Protein AF-A0A7K2N553-F1 (afdb_monomer_lite)

Sequence (209 aa):
DMLSVCIALIVLLISATTFGAHAHQHGGTHADKAETVLLAGVAGLITYMVVGGLSGFFEQRLEQEEEREQEAEDKAERAGRRGSPVRLAGKAAFFMFLYLEVLDASFSFDGVIGAFAITNDIVLMALGLGIGAMYVRSLTVYLVRQGTLDDYVYLEHGAHYAIGALSLILLVTIQYQINEIVTGLVGVVLIGASFWSSVRRNRALRTAS

Secondary structure (DSSP, 8-state):
-HHHHHHHHHHHHHHIIIIITTPBPTTSSB---HHHHHHHHHHHHHHHHHHHHHHHHHHHHHHHHHHHHHHHHHHHHHTT----THHHHHHHHHHHHHHHHHHHHHHHHHHHHHHHTT---HHHHHHHHHHHHHHHHHHHHHHHHH--GGG-TTHHHHHHHHHHHHHHHHHHHTTS---HHHHHHHHHHHHHHHHHHHHHHHHHHHT--

pLDDT: mean 75.73, std 12.44, range [40.34, 94.44]

Structure (mmCIF, N/CA/C/O backbone):
data_AF-A0A7K2N553-F1
#
_entry.id   AF-A0A7K2N553-F1
#
loop_
_atom_site.group_PDB
_atom_site.id
_atom_site.type_symbol
_atom_site.label_atom_id
_atom_site.label_alt_id
_atom_site.label_comp_id
_atom_site.label_asym_id
_atom_site.label_entity_id
_atom_site.label_seq_id
_atom_site.pdbx_PDB_ins_code
_atom_site.Cartn_x
_atom_site.Cartn_y
_atom_site.Cartn_z
_atom_site.occupancy
_atom_site.B_iso_or_equiv
_atom_site.auth_seq_id
_atom_site.auth_comp_id
_atom_site.auth_asym_id
_atom_site.auth_atom_id
_atom_site.pdbx_PDB_model_num
ATOM 1 N N . ASP A 1 1 ? -10.090 -23.761 7.695 1.00 64.88 1 ASP A N 1
ATOM 2 C CA . ASP A 1 1 ? -9.118 -23.462 6.615 1.00 64.88 1 ASP A CA 1
ATOM 3 C C . ASP A 1 1 ? -8.048 -24.517 6.314 1.00 64.88 1 ASP A C 1
ATOM 5 O O . ASP A 1 1 ? -6.980 -24.179 5.828 1.00 64.88 1 ASP A O 1
ATOM 9 N N . MET A 1 2 ? -8.292 -25.821 6.496 1.00 73.56 2 MET A N 1
ATOM 10 C CA . MET A 1 2 ? -7.270 -26.810 6.097 1.00 73.56 2 MET A CA 1
ATOM 11 C C . MET A 1 2 ? -7.227 -27.012 4.570 1.00 73.56 2 MET A C 1
ATOM 13 O O . MET A 1 2 ? -6.157 -27.141 3.987 1.00 73.56 2 MET A O 1
ATOM 17 N N . LEU A 1 3 ? -8.390 -26.952 3.905 1.00 80.25 3 LEU A N 1
ATOM 18 C CA . LEU A 1 3 ? -8.495 -27.031 2.443 1.00 80.25 3 LEU A CA 1
ATOM 19 C C . LEU A 1 3 ? -7.863 -25.825 1.733 1.00 80.25 3 LEU A C 1
ATOM 21 O O . LEU A 1 3 ? -7.188 -26.012 0.727 1.00 80.25 3 LEU A O 1
ATOM 25 N N . SER A 1 4 ? -8.038 -24.608 2.256 1.00 82.06 4 SER A N 1
ATOM 26 C CA . SER A 1 4 ? -7.438 -23.390 1.696 1.00 82.06 4 SER A CA 1
ATOM 27 C C . SER A 1 4 ? -5.912 -23.417 1.801 1.00 82.06 4 SER A C 1
ATOM 29 O O . SER A 1 4 ? -5.235 -23.119 0.819 1.00 82.06 4 SER A O 1
ATOM 31 N N . VAL A 1 5 ? -5.364 -23.886 2.926 1.00 82.94 5 VAL A N 1
ATOM 32 C CA . VAL A 1 5 ? -3.916 -24.106 3.093 1.00 82.94 5 VAL A CA 1
ATOM 33 C C . VAL A 1 5 ? -3.398 -25.171 2.119 1.00 82.94 5 VAL A C 1
ATOM 35 O O . VAL A 1 5 ? -2.368 -24.964 1.480 1.00 82.94 5 VAL A O 1
ATOM 38 N N . CYS A 1 6 ? -4.118 -26.284 1.936 1.00 80.06 6 CYS A N 1
ATOM 39 C CA . CYS A 1 6 ? -3.741 -27.311 0.959 1.00 80.06 6 CYS A CA 1
ATOM 40 C C . CYS A 1 6 ? -3.740 -26.776 -0.480 1.00 80.06 6 CYS A C 1
ATOM 42 O O . CYS A 1 6 ? -2.795 -27.029 -1.224 1.00 80.06 6 CYS A O 1
ATOM 44 N N . ILE A 1 7 ? -4.765 -26.014 -0.872 1.00 86.12 7 ILE A N 1
ATOM 45 C CA . ILE A 1 7 ? -4.838 -25.391 -2.200 1.00 86.12 7 ILE A CA 1
ATOM 46 C C . ILE A 1 7 ? -3.691 -24.389 -2.381 1.00 86.12 7 ILE A C 1
ATOM 48 O O . ILE A 1 7 ? -3.028 -24.412 -3.415 1.00 86.12 7 ILE A O 1
ATOM 52 N N . ALA A 1 8 ? -3.399 -23.569 -1.368 1.00 84.75 8 ALA A N 1
ATOM 53 C CA . ALA A 1 8 ? -2.289 -22.619 -1.403 1.00 84.75 8 ALA A CA 1
ATOM 54 C C . ALA A 1 8 ? -0.931 -23.320 -1.572 1.00 84.75 8 ALA A C 1
ATOM 56 O O . ALA A 1 8 ? -0.118 -22.880 -2.381 1.00 84.75 8 ALA A O 1
ATOM 57 N N . LEU A 1 9 ? -0.701 -24.443 -0.883 1.00 85.25 9 LEU A N 1
ATOM 58 C CA . LEU A 1 9 ? 0.514 -25.250 -1.042 1.00 85.25 9 LEU A CA 1
ATOM 59 C C . LEU A 1 9 ? 0.626 -25.872 -2.441 1.00 85.25 9 LEU A C 1
ATOM 61 O O . LEU A 1 9 ? 1.717 -25.893 -3.008 1.00 85.25 9 LEU A O 1
ATOM 65 N N . ILE A 1 10 ? -0.485 -26.339 -3.021 1.00 84.88 10 ILE A N 1
ATOM 66 C CA . ILE A 1 10 ? -0.510 -26.873 -4.393 1.00 84.88 10 ILE A CA 1
ATOM 67 C C . ILE A 1 10 ? -0.175 -25.770 -5.402 1.00 84.88 10 ILE A C 1
ATOM 69 O O . ILE A 1 10 ? 0.686 -25.959 -6.260 1.00 84.88 10 ILE A O 1
ATOM 73 N N . VAL A 1 11 ? -0.811 -24.602 -5.281 1.00 85.38 11 VAL A N 1
ATOM 74 C CA . VAL A 1 11 ? -0.543 -23.448 -6.151 1.00 85.38 11 VAL A CA 1
ATOM 75 C C . VAL A 1 11 ? 0.898 -22.968 -5.992 1.00 85.38 11 VAL A C 1
ATOM 77 O O . VAL A 1 11 ? 1.547 -22.664 -6.993 1.00 85.38 11 VAL A O 1
ATOM 80 N N . LEU A 1 12 ? 1.429 -22.953 -4.766 1.00 85.81 12 LEU A N 1
ATOM 81 C CA . LEU A 1 12 ? 2.820 -22.600 -4.502 1.00 85.81 12 LEU A CA 1
ATOM 82 C C . LEU A 1 12 ? 3.785 -23.574 -5.180 1.00 85.81 12 LEU A C 1
ATOM 84 O O . LEU A 1 12 ? 4.734 -23.143 -5.830 1.00 85.81 12 LEU A O 1
ATOM 88 N N . LEU A 1 13 ? 3.530 -24.877 -5.059 1.00 81.44 13 LEU A N 1
ATOM 89 C CA . LEU A 1 13 ? 4.362 -25.914 -5.661 1.00 81.44 13 LEU A CA 1
ATOM 90 C C . LEU A 1 13 ? 4.366 -25.806 -7.192 1.00 81.44 13 LEU A C 1
ATOM 92 O O . LEU A 1 13 ? 5.428 -25.856 -7.815 1.00 81.44 13 LEU A O 1
ATOM 96 N N . ILE A 1 14 ? 3.194 -25.601 -7.800 1.00 82.25 14 ILE A N 1
ATOM 97 C CA . ILE A 1 14 ? 3.069 -25.366 -9.245 1.00 82.25 14 ILE A CA 1
ATOM 98 C C . ILE A 1 14 ? 3.824 -24.092 -9.628 1.00 82.25 14 ILE A C 1
ATOM 100 O O . ILE A 1 14 ? 4.598 -24.101 -10.582 1.00 82.25 14 ILE A O 1
ATOM 104 N N . SER A 1 15 ? 3.665 -23.011 -8.865 1.00 77.62 15 SER A N 1
ATOM 105 C CA . SER A 1 15 ? 4.312 -21.728 -9.154 1.00 77.62 15 SER A CA 1
ATOM 106 C C . SER A 1 15 ? 5.837 -21.815 -9.060 1.00 77.62 15 SER A C 1
ATOM 108 O O . SER A 1 15 ? 6.541 -21.349 -9.951 1.00 77.62 15 SER A O 1
ATOM 110 N N . ALA A 1 16 ? 6.371 -22.476 -8.034 1.00 76.88 16 ALA A N 1
ATOM 111 C CA . ALA A 1 16 ? 7.807 -22.676 -7.878 1.00 76.88 16 ALA A CA 1
ATOM 112 C C . ALA A 1 16 ? 8.408 -23.528 -9.004 1.00 76.88 16 ALA A C 1
ATOM 114 O O . ALA A 1 16 ? 9.462 -23.189 -9.536 1.00 76.88 16 ALA A O 1
ATOM 115 N N . THR A 1 17 ? 7.723 -24.604 -9.396 1.00 73.31 17 THR A N 1
ATOM 116 C CA . THR A 1 17 ? 8.221 -25.538 -10.419 1.00 73.31 17 THR A CA 1
ATOM 117 C C . THR A 1 17 ? 8.080 -25.011 -11.847 1.00 73.31 17 THR A C 1
ATOM 119 O O . THR A 1 17 ? 8.884 -25.372 -12.699 1.00 73.31 17 THR A O 1
ATOM 122 N N . THR A 1 18 ? 7.105 -24.139 -12.121 1.00 72.12 18 THR A N 1
ATOM 123 C CA . THR A 1 18 ? 6.862 -23.595 -13.472 1.00 72.12 18 THR A CA 1
ATOM 124 C C . THR A 1 18 ? 7.429 -22.191 -13.674 1.00 72.12 18 THR A C 1
ATOM 126 O O . THR A 1 18 ? 8.028 -21.918 -14.710 1.00 72.12 18 THR A O 1
ATOM 129 N N . PHE A 1 19 ? 7.295 -21.298 -12.691 1.00 67.31 19 PHE A N 1
ATOM 130 C CA . PHE A 1 19 ? 7.787 -19.918 -12.781 1.00 67.31 19 PHE A CA 1
ATOM 131 C C . PHE A 1 19 ? 9.165 -19.749 -12.133 1.00 67.31 19 PHE A C 1
ATOM 133 O O . PHE A 1 19 ? 9.999 -19.027 -12.671 1.00 67.31 19 PHE A O 1
ATOM 140 N N . GLY A 1 20 ? 9.438 -20.438 -11.019 1.00 60.56 20 GLY A N 1
ATOM 141 C CA . GLY A 1 20 ? 10.734 -20.368 -10.329 1.00 60.56 20 GLY A CA 1
ATOM 142 C C . GLY A 1 20 ? 11.880 -21.036 -11.096 1.00 60.56 20 GLY A C 1
ATOM 143 O O . GLY A 1 20 ? 12.989 -20.505 -11.112 1.00 60.56 20 GLY A O 1
ATOM 144 N N . ALA A 1 21 ? 11.607 -22.143 -11.791 1.00 58.41 21 ALA A N 1
ATOM 145 C CA . ALA A 1 21 ? 12.603 -22.872 -12.585 1.00 58.41 21 ALA A CA 1
ATOM 146 C C . ALA A 1 21 ? 12.999 -22.166 -13.902 1.00 58.41 21 ALA A C 1
ATOM 148 O O . ALA A 1 21 ? 14.059 -22.439 -14.462 1.00 58.41 21 ALA A O 1
ATOM 149 N N . HIS A 1 22 ? 12.164 -21.246 -14.400 1.00 58.91 22 HIS A N 1
ATOM 150 C CA . HIS A 1 22 ? 12.362 -20.540 -15.675 1.00 58.91 22 HIS A CA 1
ATOM 151 C C . HIS A 1 22 ? 12.572 -19.023 -15.512 1.00 58.91 22 HIS A C 1
ATOM 153 O O . HIS A 1 22 ? 12.458 -18.274 -16.483 1.00 58.91 22 HIS A O 1
ATOM 159 N N . ALA A 1 23 ? 12.897 -18.555 -14.304 1.00 56.78 23 ALA A N 1
ATOM 160 C CA . ALA A 1 23 ? 13.074 -17.134 -14.027 1.00 56.78 23 ALA A CA 1
ATOM 161 C C . ALA A 1 23 ? 14.277 -16.545 -14.797 1.00 56.78 23 ALA A C 1
ATOM 163 O O . ALA A 1 23 ? 15.419 -16.997 -14.665 1.00 56.78 23 ALA A O 1
ATOM 164 N N . HIS A 1 24 ? 14.026 -15.511 -15.604 1.00 53.09 24 HIS A N 1
ATOM 165 C CA . HIS A 1 24 ? 15.062 -14.782 -16.338 1.00 53.09 24 HIS A CA 1
ATOM 166 C C . HIS A 1 24 ? 15.751 -13.763 -15.420 1.00 53.09 24 HIS A C 1
ATOM 168 O O . HIS A 1 24 ? 15.110 -12.843 -14.918 1.00 53.09 24 HIS A O 1
ATOM 174 N N . GLN A 1 25 ? 17.070 -13.868 -15.237 1.00 53.84 25 GLN A N 1
ATOM 175 C CA . GLN A 1 25 ? 17.860 -12.819 -14.581 1.00 53.84 25 GLN A CA 1
ATOM 176 C C . GLN A 1 25 ? 18.378 -11.789 -15.600 1.00 53.84 25 GLN A C 1
ATOM 178 O O . GLN A 1 25 ? 18.578 -12.101 -16.778 1.00 53.84 25 GLN A O 1
ATOM 183 N N . HIS A 1 26 ? 18.616 -10.549 -15.153 1.00 47.03 26 HIS A N 1
ATOM 184 C CA . HIS A 1 26 ? 19.320 -9.498 -15.905 1.00 47.03 26 HIS A CA 1
ATOM 185 C C . HIS A 1 26 ? 20.769 -9.930 -16.206 1.00 47.03 26 HIS A C 1
ATOM 187 O O . HIS A 1 26 ? 21.697 -9.554 -15.500 1.00 47.03 26 HIS A O 1
ATOM 193 N N . GLY A 1 27 ? 20.966 -10.788 -17.213 1.00 48.19 27 GLY A N 1
ATOM 194 C CA . GLY A 1 27 ? 22.289 -11.331 -17.544 1.00 48.19 27 GLY A CA 1
ATOM 195 C C . GLY A 1 27 ? 22.348 -12.481 -18.559 1.00 48.19 27 GLY A C 1
ATOM 196 O O . GLY A 1 27 ? 23.445 -12.907 -18.897 1.00 48.19 27 GLY A O 1
ATOM 197 N N . GLY A 1 28 ? 21.219 -12.982 -19.077 1.00 48.59 28 GLY A N 1
ATOM 198 C CA . GLY A 1 28 ? 21.216 -13.954 -20.185 1.00 48.59 28 GLY A CA 1
ATOM 199 C C . GLY A 1 28 ? 21.446 -15.422 -19.801 1.00 48.59 28 GLY A C 1
ATOM 200 O O . GLY A 1 28 ? 21.539 -16.265 -20.689 1.00 48.59 28 GLY A O 1
ATOM 201 N N . THR A 1 29 ? 21.492 -15.760 -18.511 1.00 47.19 29 THR A N 1
ATOM 202 C CA . THR A 1 29 ? 21.512 -17.150 -18.032 1.00 47.19 29 THR A CA 1
ATOM 203 C C . THR A 1 29 ? 20.256 -17.456 -17.215 1.00 47.19 29 THR A C 1
ATOM 205 O O . THR A 1 29 ? 19.832 -16.662 -16.373 1.00 47.19 29 THR A O 1
ATOM 208 N N . HIS A 1 30 ? 19.630 -18.605 -17.484 1.00 55.72 30 HIS A N 1
ATOM 209 C CA . HIS A 1 30 ? 18.553 -19.134 -16.647 1.00 55.72 30 HIS A CA 1
ATOM 210 C C . HIS A 1 30 ? 19.129 -19.476 -15.269 1.00 55.72 30 HIS A C 1
ATOM 212 O O . HIS A 1 30 ? 20.107 -20.221 -15.183 1.00 55.72 30 HIS A O 1
ATOM 218 N N . ALA A 1 31 ? 18.540 -18.935 -14.204 1.00 59.16 31 ALA A N 1
ATOM 219 C CA . ALA A 1 31 ? 18.899 -19.283 -12.836 1.00 59.16 31 ALA A CA 1
ATOM 220 C C . ALA A 1 31 ? 17.678 -19.881 -12.146 1.00 59.16 31 ALA A C 1
ATOM 222 O O . ALA A 1 31 ? 16.614 -19.265 -12.124 1.00 59.16 31 ALA A O 1
ATOM 223 N N . ASP A 1 32 ? 17.846 -21.069 -11.573 1.00 62.81 32 ASP A N 1
ATOM 224 C CA . ASP A 1 32 ? 16.798 -21.711 -10.793 1.00 62.81 32 ASP A CA 1
ATOM 225 C C . ASP A 1 32 ? 16.531 -20.886 -9.523 1.00 62.81 32 ASP A C 1
ATOM 227 O O . ASP A 1 32 ? 17.393 -20.732 -8.653 1.00 62.81 32 ASP A O 1
ATOM 231 N N . LYS A 1 33 ? 15.342 -20.284 -9.452 1.00 71.44 33 LYS A N 1
ATOM 232 C CA . LYS A 1 33 ? 14.838 -19.529 -8.297 1.00 71.44 33 LYS A CA 1
ATOM 233 C C . LYS A 1 33 ? 13.689 -20.255 -7.607 1.00 71.44 33 LYS A C 1
ATOM 235 O O . LYS A 1 33 ? 13.039 -19.662 -6.743 1.00 71.44 33 LYS A O 1
ATOM 240 N N . ALA A 1 34 ? 13.450 -21.529 -7.932 1.00 73.62 34 ALA A N 1
ATOM 241 C CA . ALA A 1 34 ? 12.402 -22.327 -7.304 1.00 73.62 34 ALA A CA 1
ATOM 242 C C . ALA A 1 34 ? 12.561 -22.375 -5.777 1.00 73.62 34 ALA A C 1
ATOM 244 O O . ALA A 1 34 ? 11.576 -22.207 -5.063 1.00 73.62 34 ALA A O 1
ATOM 245 N N . GLU A 1 35 ? 13.793 -22.495 -5.268 1.00 77.00 35 GLU A N 1
ATOM 246 C CA . GLU A 1 35 ? 14.075 -22.452 -3.826 1.00 77.00 35 GLU A CA 1
ATOM 247 C C . GLU A 1 35 ? 13.632 -21.125 -3.193 1.00 77.00 35 GLU A C 1
ATOM 249 O O . GLU A 1 35 ? 12.962 -21.121 -2.162 1.00 77.00 35 GLU A O 1
ATOM 254 N N . THR A 1 36 ? 13.940 -19.990 -3.829 1.00 79.31 36 THR A N 1
ATOM 255 C CA . THR A 1 36 ? 13.546 -18.665 -3.325 1.00 79.31 36 THR A CA 1
ATOM 256 C C . THR A 1 36 ? 12.027 -18.505 -3.308 1.00 79.31 36 THR A C 1
ATOM 258 O O . THR A 1 36 ? 11.479 -18.005 -2.327 1.00 79.31 36 THR A O 1
ATOM 261 N N . VAL A 1 37 ? 11.339 -18.964 -4.359 1.00 81.00 37 VAL A N 1
ATOM 262 C CA . VAL A 1 37 ? 9.870 -18.918 -4.443 1.00 81.00 37 VAL A CA 1
ATOM 263 C C . VAL A 1 37 ? 9.231 -19.804 -3.372 1.00 81.00 37 VAL A C 1
ATOM 265 O O . VAL A 1 37 ? 8.290 -19.371 -2.707 1.00 81.00 37 VAL A O 1
ATOM 268 N N . LEU A 1 38 ? 9.756 -21.014 -3.154 1.00 83.88 38 LEU A N 1
ATOM 269 C CA . LEU A 1 38 ? 9.268 -21.924 -2.115 1.00 83.88 38 LEU A CA 1
ATOM 270 C C . LEU A 1 38 ? 9.489 -21.355 -0.715 1.00 83.88 38 LEU A C 1
ATOM 272 O O . LEU A 1 38 ? 8.553 -21.338 0.078 1.00 83.88 38 LEU A O 1
ATOM 276 N N . LEU A 1 39 ? 10.692 -20.858 -0.415 1.00 85.94 39 LEU A N 1
ATOM 277 C CA . LEU A 1 39 ? 11.005 -20.271 0.888 1.00 85.94 39 LEU A CA 1
ATOM 278 C C . LEU A 1 39 ? 10.134 -19.045 1.176 1.00 85.94 39 LEU A C 1
ATOM 280 O O . LEU A 1 39 ? 9.535 -18.968 2.248 1.00 85.94 39 LEU A O 1
ATOM 284 N N . ALA A 1 40 ? 10.006 -18.123 0.217 1.00 86.25 40 ALA A N 1
ATOM 285 C CA . ALA A 1 40 ? 9.155 -16.943 0.361 1.00 86.25 40 ALA A CA 1
ATOM 286 C C . ALA A 1 40 ? 7.675 -17.324 0.527 1.00 86.25 40 ALA A C 1
ATOM 288 O O . ALA A 1 40 ? 6.984 -16.781 1.389 1.00 86.25 40 ALA A O 1
ATOM 289 N N . GLY A 1 41 ? 7.194 -18.300 -0.245 1.00 86.62 41 GLY A N 1
ATOM 290 C CA . GLY A 1 41 ? 5.823 -18.787 -0.155 1.00 86.62 41 GLY A CA 1
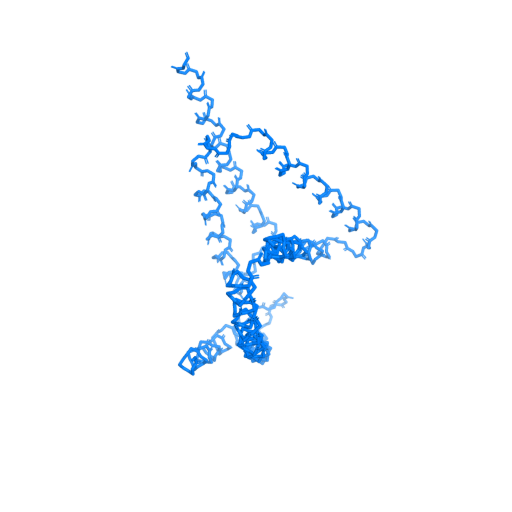ATOM 291 C C . GLY A 1 41 ? 5.493 -19.495 1.154 1.00 86.62 41 GLY A C 1
ATOM 292 O O . GLY A 1 41 ? 4.445 -19.238 1.745 1.00 86.62 41 GLY A O 1
ATOM 293 N N . VAL A 1 42 ? 6.393 -20.350 1.646 1.00 89.44 42 VAL A N 1
ATOM 294 C CA . VAL A 1 42 ? 6.244 -21.017 2.948 1.00 89.44 42 VAL A CA 1
ATOM 295 C C . VAL A 1 42 ? 6.298 -19.993 4.080 1.00 89.44 42 VAL A C 1
ATOM 297 O O . VAL A 1 42 ? 5.451 -20.038 4.969 1.00 89.44 42 VAL A O 1
ATOM 300 N N . ALA A 1 43 ? 7.225 -19.030 4.036 1.00 89.44 43 ALA A N 1
ATOM 301 C CA . ALA A 1 43 ? 7.278 -17.937 5.008 1.00 89.44 43 ALA A CA 1
ATOM 302 C C . ALA A 1 43 ? 5.982 -17.101 5.009 1.00 89.44 43 ALA A C 1
ATOM 304 O O . ALA A 1 43 ? 5.466 -16.755 6.076 1.00 89.44 43 ALA A O 1
ATOM 305 N N . GLY A 1 44 ? 5.410 -16.840 3.829 1.00 88.38 44 GLY A N 1
ATOM 306 C CA . GLY A 1 44 ? 4.104 -16.196 3.678 1.00 88.38 44 GLY A CA 1
ATOM 307 C C . GLY A 1 44 ? 2.966 -17.006 4.307 1.00 88.38 44 GLY A C 1
ATOM 308 O O . GLY A 1 44 ? 2.176 -16.459 5.074 1.00 88.38 44 GLY A O 1
ATOM 309 N N . LEU A 1 45 ? 2.916 -18.320 4.065 1.00 89.25 45 LEU A N 1
ATOM 310 C CA . LEU A 1 45 ? 1.931 -19.226 4.674 1.00 89.25 45 LEU A CA 1
ATOM 311 C C . LEU A 1 45 ? 2.055 -19.302 6.202 1.00 89.25 45 LEU A C 1
ATOM 313 O O . LEU A 1 45 ? 1.040 -19.283 6.899 1.00 89.25 45 LEU A O 1
ATOM 317 N N . ILE A 1 46 ? 3.282 -19.347 6.733 1.00 90.12 46 ILE A N 1
ATOM 318 C CA . ILE A 1 46 ? 3.535 -19.290 8.181 1.00 90.12 46 ILE A CA 1
ATOM 319 C C . ILE A 1 46 ? 2.990 -17.979 8.748 1.00 90.12 46 ILE A C 1
ATOM 321 O O . ILE A 1 46 ? 2.257 -17.997 9.734 1.00 90.12 46 ILE A O 1
ATOM 325 N N . THR A 1 47 ? 3.296 -16.854 8.099 1.00 89.06 47 THR A N 1
ATOM 326 C CA . THR A 1 47 ? 2.812 -15.531 8.514 1.00 89.06 47 THR A CA 1
ATOM 327 C C . THR A 1 47 ? 1.286 -15.474 8.505 1.00 89.06 47 THR A C 1
ATOM 329 O O . THR A 1 47 ? 0.691 -15.063 9.497 1.00 89.06 47 THR A O 1
ATOM 332 N N . TYR A 1 48 ? 0.641 -15.959 7.438 1.00 87.50 48 TYR A N 1
ATOM 333 C CA . TYR A 1 48 ? -0.818 -16.044 7.340 1.00 87.50 48 TYR A CA 1
ATOM 334 C C . TYR A 1 48 ? -1.424 -16.846 8.496 1.00 87.50 48 TYR A C 1
ATOM 336 O O . TYR A 1 48 ? -2.379 -16.397 9.125 1.00 87.50 48 TYR A O 1
ATOM 344 N N . MET A 1 49 ? -0.848 -18.005 8.819 1.00 88.25 49 MET A N 1
ATOM 345 C CA . MET A 1 49 ? -1.362 -18.856 9.890 1.00 88.25 49 MET A CA 1
ATOM 346 C C . MET A 1 49 ? -1.155 -18.241 11.280 1.00 88.25 49 MET A C 1
ATOM 348 O O . MET A 1 49 ? -2.043 -18.336 12.124 1.00 88.25 49 MET A O 1
ATOM 352 N N . VAL A 1 50 ? -0.024 -17.567 11.513 1.00 90.19 50 VAL A N 1
ATOM 353 C CA . VAL A 1 50 ? 0.226 -16.821 12.757 1.00 90.19 50 VAL A CA 1
ATOM 354 C C . VAL A 1 50 ? -0.767 -15.669 12.906 1.00 90.19 50 VAL A C 1
ATOM 356 O O . VAL A 1 50 ? -1.377 -15.531 13.963 1.00 90.19 50 VAL A O 1
ATOM 359 N N . VAL A 1 51 ? -0.971 -14.871 11.855 1.00 87.62 51 VAL A N 1
ATOM 360 C CA . VAL A 1 51 ? -1.914 -13.742 11.868 1.00 87.62 51 VAL A CA 1
ATOM 361 C C . VAL A 1 51 ? -3.348 -14.230 12.050 1.00 87.62 51 VAL A C 1
ATOM 363 O O . VAL A 1 51 ? -4.057 -13.701 12.900 1.00 87.62 51 VAL A O 1
ATOM 366 N N . GLY A 1 52 ? -3.764 -15.267 11.320 1.00 87.12 52 GLY A N 1
ATOM 367 C CA . GLY A 1 52 ? -5.089 -15.869 11.474 1.00 87.12 52 GLY A CA 1
ATOM 368 C C . GLY A 1 52 ? -5.314 -16.433 12.879 1.00 87.12 52 GLY A C 1
ATOM 369 O O . GLY A 1 52 ? -6.364 -16.205 13.475 1.00 87.12 52 GLY A O 1
ATOM 370 N N . GLY A 1 53 ? -4.305 -17.097 13.451 1.00 86.94 53 GLY A N 1
ATOM 371 C CA . GLY A 1 53 ? -4.353 -17.601 14.825 1.00 86.94 53 GLY A CA 1
ATOM 372 C C . GLY A 1 53 ? -4.440 -16.488 15.875 1.00 86.94 53 GLY A C 1
ATOM 373 O O . GLY A 1 53 ? -5.237 -16.585 16.806 1.00 86.94 53 GLY A O 1
ATOM 374 N N . LEU A 1 54 ? -3.663 -15.411 15.713 1.00 87.62 54 LEU A N 1
ATOM 375 C CA . LEU A 1 54 ? -3.737 -14.232 16.580 1.00 87.62 54 LEU A CA 1
ATOM 376 C C . LEU A 1 54 ? -5.092 -13.532 16.457 1.00 87.62 54 LEU A C 1
ATOM 378 O O . LEU A 1 54 ? -5.674 -13.190 17.480 1.00 87.62 54 LEU A O 1
ATOM 382 N N . SER A 1 55 ? -5.608 -13.361 15.237 1.00 84.75 55 SER A N 1
ATOM 383 C CA . SER A 1 55 ? -6.923 -12.763 14.990 1.00 84.75 55 SER A CA 1
ATOM 384 C C . SER A 1 55 ? -8.015 -13.526 15.729 1.00 84.75 55 SER A C 1
ATOM 386 O O . SER A 1 55 ? -8.743 -12.915 16.500 1.00 84.75 55 SER A O 1
ATOM 388 N N . GLY A 1 56 ? -8.069 -14.856 15.587 1.00 86.88 56 GLY A N 1
ATOM 389 C CA . GLY A 1 56 ? -9.054 -15.675 16.300 1.00 86.88 56 GLY A CA 1
ATOM 390 C C . GLY A 1 56 ? -8.902 -15.608 17.825 1.00 86.88 56 GLY A C 1
ATOM 391 O O . GLY A 1 56 ? -9.893 -15.554 18.547 1.00 86.88 56 GLY A O 1
ATOM 392 N N . PHE A 1 57 ? -7.667 -15.548 18.337 1.00 87.88 57 PHE A N 1
ATOM 393 C CA . PHE A 1 57 ? -7.419 -15.363 19.772 1.00 87.88 57 PHE A CA 1
ATOM 394 C C . PHE A 1 57 ? -7.895 -13.994 20.285 1.00 87.88 57 PHE A C 1
ATOM 396 O O . PHE A 1 57 ? -8.457 -13.909 21.378 1.00 87.88 57 PHE A O 1
ATOM 403 N N . PHE A 1 58 ? -7.665 -12.923 19.520 1.00 85.44 58 PHE A N 1
ATOM 404 C CA . PHE A 1 58 ? -8.123 -11.578 19.870 1.00 85.44 58 PHE A CA 1
ATOM 405 C C . PHE A 1 58 ? -9.638 -11.444 19.752 1.00 85.44 58 PHE A C 1
ATOM 407 O O . PHE A 1 58 ? -10.240 -10.879 20.656 1.00 85.44 58 PHE A O 1
ATOM 414 N N . GLU A 1 59 ? -10.247 -11.991 18.703 1.00 83.94 59 GLU A N 1
ATOM 415 C CA . GLU A 1 59 ? -11.697 -11.996 18.489 1.00 83.94 59 GLU A CA 1
ATOM 416 C C . GLU A 1 59 ? -12.409 -12.688 19.654 1.00 83.94 59 GLU A C 1
ATOM 418 O O . GLU A 1 59 ? -13.236 -12.069 20.313 1.00 83.94 59 GLU A O 1
ATOM 423 N N . GLN A 1 60 ? -11.956 -13.880 20.055 1.00 87.00 60 GLN A N 1
ATOM 424 C CA . GLN A 1 60 ? -12.521 -14.586 21.209 1.00 87.00 60 GLN A CA 1
ATOM 425 C C . GLN A 1 60 ? -12.384 -13.801 22.530 1.00 87.00 60 GLN A C 1
ATOM 427 O O . GLN A 1 60 ? -13.208 -13.934 23.436 1.00 87.00 60 GLN A O 1
ATOM 432 N N . ARG A 1 61 ? -11.324 -12.996 22.685 1.00 83.81 61 ARG A N 1
ATOM 433 C CA . ARG A 1 61 ? -11.119 -12.144 23.869 1.00 83.81 61 ARG A CA 1
ATOM 434 C C . ARG A 1 61 ? -11.977 -10.884 23.825 1.00 83.81 61 ARG A C 1
ATOM 436 O O . ARG A 1 61 ? -12.497 -10.498 24.867 1.00 83.81 61 ARG A O 1
ATOM 443 N N . LEU A 1 62 ? -12.112 -10.274 22.651 1.00 82.12 62 LEU A N 1
ATOM 444 C CA . LEU A 1 62 ? -12.960 -9.111 22.402 1.00 82.12 62 LEU A CA 1
ATOM 445 C C . LEU A 1 62 ? -14.429 -9.470 22.613 1.00 82.12 62 LEU A C 1
ATOM 447 O O . LEU A 1 62 ? -15.089 -8.784 23.380 1.00 82.12 62 LEU A O 1
ATOM 451 N N . GLU A 1 63 ? -14.899 -10.586 22.054 1.00 80.75 63 GLU A N 1
ATOM 452 C CA . GLU A 1 63 ? -16.257 -11.105 22.267 1.00 80.75 63 GLU A CA 1
ATOM 453 C C . GLU A 1 63 ? -16.543 -11.318 23.760 1.00 80.75 63 GLU A C 1
ATOM 455 O O . GLU A 1 63 ? -17.543 -10.831 24.278 1.00 80.75 63 GLU A O 1
ATOM 460 N N . GLN A 1 64 ? -15.622 -11.948 24.501 1.00 82.25 64 GLN A N 1
ATOM 461 C CA . GLN A 1 64 ? -15.770 -12.123 25.954 1.00 82.25 64 GLN A CA 1
ATOM 462 C C . GLN A 1 64 ? -15.785 -10.800 26.732 1.00 82.25 64 GLN A C 1
ATOM 464 O O . GLN A 1 64 ? -16.432 -10.705 27.777 1.00 82.25 64 GLN A O 1
ATOM 469 N N . GLU A 1 65 ? -15.020 -9.795 26.303 1.00 80.69 65 GLU A N 1
ATOM 470 C CA . GLU A 1 65 ? -15.029 -8.468 26.925 1.00 80.69 65 GLU A CA 1
ATOM 471 C C . GLU A 1 65 ? -16.312 -7.701 26.596 1.00 80.69 65 GLU A C 1
ATOM 473 O O . GLU A 1 65 ? -16.882 -7.089 27.498 1.00 80.69 65 GLU A O 1
ATOM 478 N N . GLU A 1 66 ? -16.793 -7.775 25.356 1.00 78.88 66 GLU A N 1
ATOM 479 C CA . GLU A 1 66 ? -18.046 -7.166 24.911 1.00 78.88 66 GLU A CA 1
ATOM 480 C C . GLU A 1 66 ? -19.253 -7.790 25.609 1.00 78.88 66 GLU A C 1
ATOM 482 O O . GLU A 1 66 ? -20.087 -7.051 26.124 1.00 78.88 66 GLU A O 1
ATOM 487 N N . GLU A 1 67 ? -19.316 -9.118 25.732 1.00 79.75 67 GLU A N 1
ATOM 488 C CA . GLU A 1 67 ? -20.360 -9.810 26.500 1.00 79.75 67 GLU A CA 1
ATOM 489 C C . GLU A 1 67 ? -20.362 -9.361 27.969 1.00 79.75 67 GLU A C 1
ATOM 491 O O . GLU A 1 67 ? -21.413 -9.072 28.541 1.00 79.75 67 GLU A O 1
ATOM 496 N N . ARG A 1 68 ? -19.182 -9.223 28.592 1.00 79.38 68 ARG A N 1
ATOM 497 C CA . ARG A 1 68 ? -19.060 -8.724 29.975 1.00 79.38 68 ARG A CA 1
ATOM 498 C C . ARG A 1 68 ? -19.455 -7.256 30.114 1.00 79.38 68 ARG A C 1
ATOM 500 O O . ARG A 1 68 ? -20.054 -6.894 31.128 1.00 79.38 68 ARG A O 1
ATOM 507 N N . GLU A 1 69 ? -19.082 -6.411 29.153 1.00 74.75 69 GLU A N 1
ATOM 508 C CA . GLU A 1 69 ? -19.450 -4.991 29.120 1.00 74.75 69 GLU A CA 1
ATOM 509 C C . GLU A 1 69 ? -20.970 -4.842 28.919 1.00 74.75 69 GLU A C 1
ATOM 511 O O . GLU A 1 69 ? -21.600 -4.130 29.701 1.00 74.75 69 GLU A O 1
ATOM 516 N N . GLN A 1 70 ? -21.576 -5.588 27.989 1.00 73.75 70 GLN A N 1
ATOM 517 C CA . GLN A 1 70 ? -23.027 -5.628 27.756 1.00 73.75 70 GLN A CA 1
ATOM 518 C C . GLN A 1 70 ? -23.785 -6.138 28.985 1.00 73.75 70 GLN A C 1
ATOM 520 O O . GLN A 1 70 ? -24.739 -5.507 29.432 1.00 73.75 70 GLN A O 1
ATOM 525 N N . GLU A 1 71 ? -23.327 -7.223 29.614 1.00 77.06 71 GLU A N 1
ATOM 526 C CA . GLU A 1 71 ? -23.924 -7.710 30.859 1.00 77.06 71 GLU A CA 1
ATOM 527 C C . GLU A 1 71 ? -23.836 -6.684 31.998 1.00 77.06 71 GLU A C 1
ATOM 529 O O . GLU A 1 71 ? -24.730 -6.609 32.848 1.00 77.06 71 GLU A O 1
ATOM 534 N N . ALA A 1 72 ? -22.731 -5.937 32.083 1.00 74.56 72 ALA A N 1
ATOM 535 C CA . ALA A 1 72 ? -22.551 -4.894 33.084 1.00 74.56 72 ALA A CA 1
ATOM 536 C C . ALA A 1 72 ? -23.456 -3.684 32.810 1.00 74.56 72 ALA A C 1
ATOM 538 O O . ALA A 1 72 ? -23.984 -3.106 33.762 1.00 74.56 72 ALA A O 1
ATOM 539 N N . GLU A 1 73 ? -23.669 -3.331 31.541 1.00 67.56 73 GLU A N 1
ATOM 540 C CA . GLU A 1 73 ? -24.607 -2.290 31.118 1.00 67.56 73 GLU A CA 1
ATOM 541 C C . GLU A 1 73 ? -26.061 -2.696 31.366 1.00 67.56 73 GLU A C 1
ATOM 543 O O . GLU A 1 73 ? -26.775 -1.933 32.011 1.00 67.56 73 GLU A O 1
ATOM 548 N N . ASP A 1 74 ? -26.468 -3.919 31.019 1.00 70.44 74 ASP A N 1
ATOM 549 C CA . ASP A 1 74 ? -27.790 -4.474 31.340 1.00 70.44 74 ASP A CA 1
ATOM 550 C C . ASP A 1 74 ? -28.064 -4.441 32.853 1.00 70.44 74 ASP A C 1
ATOM 552 O O . ASP A 1 74 ? -29.159 -4.101 33.314 1.00 70.44 74 ASP A O 1
ATOM 556 N N . LYS A 1 75 ? -27.054 -4.784 33.666 1.00 75.69 75 LYS A N 1
ATOM 557 C CA . LYS A 1 75 ? -27.130 -4.709 35.135 1.00 75.69 75 LYS A CA 1
ATOM 558 C C . LYS A 1 75 ? -27.195 -3.257 35.625 1.00 75.69 75 LYS A C 1
ATOM 560 O O . LYS A 1 75 ? -27.913 -2.983 36.588 1.00 75.69 75 LYS A O 1
ATOM 565 N N . ALA A 1 76 ? -26.479 -2.329 34.989 1.00 68.19 76 ALA A N 1
ATOM 566 C CA . ALA A 1 76 ? -26.479 -0.907 35.335 1.00 68.19 76 ALA A CA 1
ATOM 567 C C . ALA A 1 76 ? -27.795 -0.210 34.947 1.00 68.19 76 ALA A C 1
ATOM 569 O O . ALA A 1 76 ? -28.329 0.560 35.748 1.00 68.19 76 ALA A O 1
ATOM 570 N N . GLU A 1 77 ? -28.358 -0.539 33.785 1.00 68.31 77 GLU A N 1
ATOM 571 C CA . GLU A 1 77 ? -29.647 -0.049 33.300 1.00 68.31 77 GLU A CA 1
ATOM 572 C C . GLU A 1 77 ? -30.790 -0.547 34.193 1.00 68.31 77 GLU A C 1
A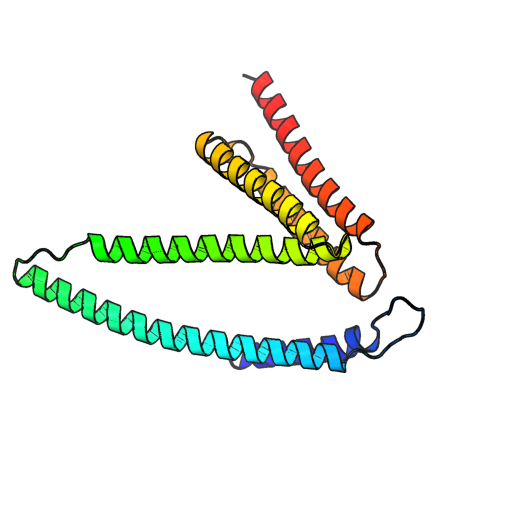TOM 574 O O . GLU A 1 77 ? -31.593 0.258 34.672 1.00 68.31 77 GLU A O 1
ATOM 579 N N . ARG A 1 78 ? -30.784 -1.840 34.561 1.00 71.00 78 ARG A N 1
ATOM 580 C CA . ARG A 1 78 ? -31.703 -2.399 35.576 1.00 71.00 78 ARG A CA 1
ATOM 581 C C . ARG A 1 78 ? -31.539 -1.750 36.954 1.00 71.00 78 ARG A C 1
ATOM 583 O O . ARG A 1 78 ? -32.506 -1.674 37.707 1.00 71.00 78 ARG A O 1
ATOM 590 N N . ALA A 1 79 ? -30.342 -1.265 37.286 1.00 74.00 79 ALA A N 1
ATOM 591 C CA . ALA A 1 79 ? -30.046 -0.533 38.519 1.00 74.00 79 ALA A CA 1
ATOM 592 C C . ALA A 1 79 ? -30.258 0.996 38.411 1.00 74.00 79 ALA A C 1
ATOM 594 O O . ALA A 1 79 ? -29.917 1.725 39.346 1.00 74.00 79 ALA A O 1
ATOM 595 N N . GLY A 1 80 ? -30.790 1.504 37.290 1.00 61.59 80 GLY A N 1
ATOM 596 C CA . GLY A 1 80 ? -31.066 2.931 37.076 1.00 61.59 80 GLY A CA 1
ATOM 597 C C . GLY A 1 80 ? -29.822 3.819 36.919 1.00 61.59 80 GLY A C 1
ATOM 598 O O . GLY A 1 80 ? -29.925 5.046 36.959 1.00 61.59 80 GLY A O 1
ATOM 599 N N . ARG A 1 81 ? -28.636 3.230 36.742 1.00 63.16 81 ARG A N 1
ATOM 600 C CA . ARG A 1 81 ? -27.379 3.935 36.464 1.00 63.16 81 ARG A CA 1
ATOM 601 C C . ARG A 1 81 ? -27.150 3.929 34.955 1.00 63.16 81 ARG A C 1
ATOM 603 O O . ARG A 1 81 ? -26.797 2.901 34.396 1.00 63.16 81 ARG A O 1
ATOM 610 N N . ARG A 1 82 ? -27.332 5.076 34.291 1.00 56.72 82 ARG A N 1
ATOM 611 C CA . ARG A 1 82 ? -27.001 5.227 32.863 1.00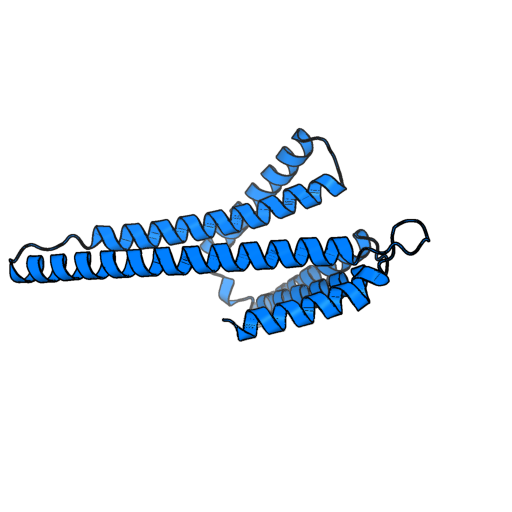 56.72 82 ARG A CA 1
ATOM 612 C C . ARG A 1 82 ? -25.516 4.910 32.640 1.00 56.72 82 ARG A C 1
ATOM 614 O O . ARG A 1 82 ? -24.659 5.687 33.064 1.00 56.72 82 ARG A O 1
ATOM 621 N N . GLY A 1 83 ? -25.231 3.776 31.997 1.00 58.97 83 GLY A N 1
ATOM 622 C CA . GLY A 1 83 ? -23.922 3.484 31.409 1.00 58.97 83 GLY A CA 1
ATOM 623 C C . GLY A 1 83 ? -23.549 4.579 30.409 1.00 58.97 83 GLY A C 1
ATOM 624 O O . GLY A 1 83 ? -24.429 5.219 29.835 1.00 58.97 83 GLY A O 1
ATOM 625 N N . SER A 1 84 ? -22.257 4.881 30.271 1.00 58.41 84 SER A N 1
ATOM 626 C CA . SER A 1 84 ? -21.787 5.999 29.446 1.00 58.41 84 SER A CA 1
ATOM 627 C C . SER A 1 84 ? -21.617 5.553 27.984 1.00 58.41 84 SER A C 1
ATOM 629 O O . SER A 1 84 ? -20.590 4.943 27.673 1.00 58.41 84 SER A O 1
ATOM 631 N N . PRO A 1 85 ? -22.532 5.912 27.055 1.00 60.69 85 PRO A N 1
ATOM 632 C CA . PRO A 1 85 ? -22.444 5.554 25.628 1.00 60.69 85 PRO A CA 1
ATOM 633 C C . PRO A 1 85 ? -21.196 6.117 24.920 1.00 60.69 85 PRO A C 1
ATOM 635 O O . PRO A 1 85 ? -20.898 5.782 23.777 1.00 60.69 85 PRO A O 1
ATOM 638 N N . VAL A 1 86 ? -20.434 6.973 25.601 1.00 64.44 86 VAL A N 1
ATOM 639 C CA . VAL A 1 86 ? -19.216 7.610 25.094 1.00 64.44 86 VAL A CA 1
ATOM 640 C C . VAL A 1 86 ? -18.065 6.604 24.925 1.00 64.44 86 VAL A C 1
ATOM 642 O O . VAL A 1 86 ? -17.192 6.811 24.083 1.00 64.44 86 VAL A O 1
ATOM 645 N N . ARG A 1 87 ? -18.044 5.497 25.686 1.00 66.12 87 ARG A N 1
ATOM 646 C CA . ARG A 1 87 ? -16.896 4.570 25.700 1.00 66.12 87 ARG A CA 1
ATOM 647 C C . ARG A 1 87 ? -16.841 3.642 24.478 1.00 66.12 87 ARG A C 1
ATOM 649 O O . ARG A 1 87 ? -15.751 3.442 23.944 1.00 66.12 87 ARG A O 1
ATOM 656 N N . LEU A 1 88 ? -17.985 3.138 24.001 1.00 63.34 88 LEU A N 1
ATOM 657 C CA . LEU A 1 88 ? -18.065 2.303 22.789 1.00 63.34 88 LEU A CA 1
ATOM 658 C C . LEU A 1 88 ? -17.757 3.106 21.516 1.00 63.34 88 LEU A C 1
ATOM 660 O O . LEU A 1 88 ? -16.949 2.679 20.692 1.00 63.34 88 LEU A O 1
ATOM 664 N N . ALA A 1 89 ? -18.325 4.311 21.393 1.00 73.81 89 ALA A N 1
ATOM 665 C CA . ALA A 1 89 ? -18.069 5.192 20.252 1.00 73.81 89 ALA A CA 1
ATOM 666 C C . ALA A 1 89 ? -16.582 5.589 20.141 1.00 73.81 89 ALA A C 1
ATOM 668 O O . ALA A 1 89 ? -16.035 5.654 19.040 1.00 73.81 89 ALA A O 1
ATOM 669 N N . GLY A 1 90 ? -15.904 5.795 21.279 1.00 80.31 90 GLY A N 1
ATOM 670 C CA . GLY A 1 90 ? -14.471 6.092 21.319 1.00 80.31 90 GLY A CA 1
ATOM 671 C C . GLY A 1 90 ? -13.583 4.936 20.840 1.00 80.31 90 GLY A C 1
ATOM 672 O O . GLY A 1 90 ? -12.635 5.181 20.095 1.00 80.31 90 GLY A O 1
ATOM 673 N N . LYS A 1 91 ? -13.899 3.682 21.210 1.00 79.00 91 LYS A N 1
ATOM 674 C CA . LYS A 1 91 ? -13.154 2.492 20.748 1.00 79.00 91 LYS A CA 1
ATOM 675 C C . LYS A 1 91 ? -13.285 2.314 19.229 1.00 79.00 91 LYS A C 1
ATOM 677 O O . LYS A 1 91 ? -12.271 2.175 18.551 1.00 79.00 91 LYS A O 1
ATOM 682 N N . ALA A 1 92 ? -14.503 2.389 18.684 1.00 79.75 92 ALA A N 1
ATOM 683 C CA . ALA A 1 92 ? -14.736 2.242 17.243 1.00 79.75 92 ALA A CA 1
ATOM 684 C C . ALA A 1 92 ? -14.024 3.332 16.418 1.00 79.75 92 ALA A C 1
ATOM 686 O O . ALA A 1 92 ? -13.362 3.031 15.425 1.00 79.75 92 ALA A O 1
ATOM 687 N N . ALA A 1 93 ? -14.089 4.593 16.864 1.00 83.69 93 ALA A N 1
ATOM 688 C CA . ALA A 1 93 ? -13.383 5.697 16.214 1.00 83.69 93 ALA A CA 1
ATOM 689 C C . ALA A 1 93 ? -11.853 5.529 16.266 1.00 83.69 93 ALA A C 1
ATOM 691 O O . ALA A 1 93 ? -11.167 5.840 15.293 1.00 83.69 93 ALA A O 1
ATOM 692 N N . PHE A 1 94 ? -11.315 5.003 17.370 1.00 86.94 94 PHE A N 1
ATOM 693 C CA . PHE A 1 94 ? -9.886 4.723 17.515 1.00 86.94 94 PHE A CA 1
ATOM 694 C C . PHE A 1 94 ? -9.405 3.597 16.587 1.00 86.94 94 PHE A C 1
ATOM 696 O O . PHE A 1 94 ? -8.372 3.751 15.938 1.00 86.94 94 PHE A O 1
ATOM 703 N N . PHE A 1 95 ? -10.157 2.498 16.462 1.00 84.88 95 PHE A N 1
ATOM 704 C CA . PHE A 1 95 ? -9.822 1.425 15.517 1.00 84.88 95 PHE A CA 1
ATOM 705 C C . PHE A 1 95 ? -9.899 1.889 14.065 1.00 84.88 95 PHE A C 1
ATOM 707 O O . PHE A 1 95 ? -9.012 1.566 13.279 1.00 84.88 95 PHE A O 1
ATOM 714 N N . MET A 1 96 ? -10.905 2.695 13.719 1.00 85.44 96 MET A N 1
ATOM 715 C CA . MET A 1 96 ? -10.997 3.295 12.388 1.00 85.44 96 MET A CA 1
ATOM 716 C C . MET A 1 96 ? -9.810 4.228 12.106 1.00 85.44 96 MET A C 1
ATOM 718 O O . MET A 1 96 ? -9.256 4.201 11.011 1.00 85.44 96 MET A O 1
ATOM 722 N N . PHE A 1 97 ? -9.379 5.019 13.093 1.00 89.56 97 PHE A N 1
ATOM 723 C CA . PHE A 1 97 ? -8.182 5.853 12.978 1.00 89.56 97 PHE A CA 1
ATOM 724 C C . PHE A 1 97 ? -6.920 5.011 12.743 1.00 89.56 97 PHE A C 1
ATOM 726 O O . PHE A 1 97 ? -6.195 5.264 11.785 1.00 89.56 97 PHE A O 1
ATOM 733 N N . LEU A 1 98 ? -6.692 3.975 13.558 1.00 89.19 98 LEU A N 1
ATOM 734 C CA . LEU A 1 98 ? -5.560 3.061 13.377 1.00 89.19 98 LEU A CA 1
ATOM 735 C C . LEU A 1 98 ? -5.589 2.363 12.013 1.00 89.19 98 LEU A C 1
ATOM 737 O O . LEU A 1 98 ? -4.553 2.253 11.369 1.00 89.19 98 LEU A O 1
ATOM 741 N N . TYR A 1 99 ? -6.760 1.913 11.559 1.00 88.88 99 TYR A N 1
ATOM 742 C CA . TYR A 1 99 ? -6.923 1.279 10.251 1.00 88.88 99 TYR A CA 1
ATOM 743 C C . TYR A 1 99 ? -6.520 2.220 9.107 1.00 88.88 99 TYR A C 1
ATOM 745 O O . TYR A 1 99 ? -5.774 1.822 8.213 1.00 88.88 99 TYR A O 1
ATOM 753 N N . LEU A 1 100 ? -6.959 3.481 9.157 1.00 86.69 100 LEU A N 1
ATOM 754 C CA . LEU A 1 100 ? -6.605 4.484 8.151 1.00 86.69 100 LEU A CA 1
ATOM 755 C C . LEU A 1 100 ? -5.113 4.846 8.182 1.00 86.69 100 LEU A C 1
ATOM 757 O O . LEU A 1 100 ? -4.503 4.954 7.122 1.00 86.69 100 LEU A O 1
ATOM 761 N N . GLU A 1 101 ? -4.514 4.980 9.366 1.00 89.12 101 GLU A N 1
ATOM 762 C CA . GLU A 1 101 ? -3.072 5.233 9.509 1.00 89.12 101 GLU A CA 1
ATOM 763 C C . GLU A 1 101 ? -2.230 4.054 9.005 1.00 89.12 101 GLU A C 1
ATOM 765 O O . GLU A 1 101 ? -1.214 4.258 8.350 1.00 89.12 101 GLU A O 1
ATOM 770 N N . VAL A 1 102 ? -2.655 2.806 9.240 1.00 89.56 102 VAL A N 1
ATOM 771 C CA . VAL A 1 102 ? -1.964 1.621 8.700 1.00 89.56 102 VAL A CA 1
ATOM 772 C C . VAL A 1 102 ? -2.054 1.571 7.175 1.00 89.56 102 VAL A C 1
ATOM 774 O O . VAL A 1 102 ? -1.068 1.221 6.521 1.00 89.56 102 VAL A O 1
ATOM 777 N N . LEU A 1 103 ? -3.200 1.937 6.593 1.00 85.31 103 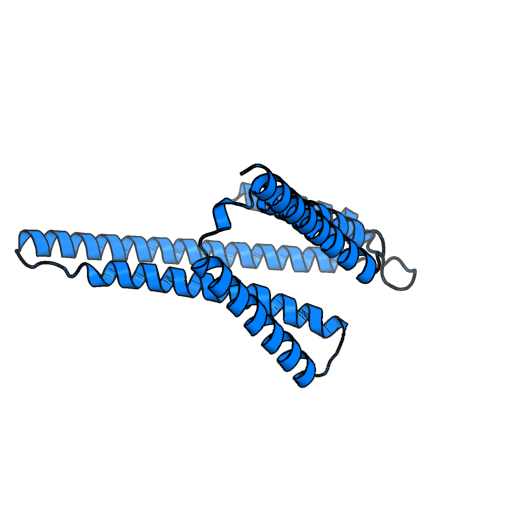LEU A N 1
ATOM 778 C CA . LEU A 1 103 ? -3.333 2.061 5.140 1.00 85.31 103 LEU A CA 1
ATOM 779 C C . LEU A 1 103 ? -2.387 3.134 4.577 1.00 85.31 103 LEU A C 1
ATOM 781 O O . LEU A 1 103 ? -1.663 2.857 3.622 1.00 85.31 103 LEU A O 1
ATOM 785 N N . ASP A 1 104 ? -2.334 4.319 5.191 1.00 87.06 104 ASP A N 1
ATOM 786 C CA . ASP A 1 104 ? -1.445 5.413 4.763 1.00 87.06 104 ASP A CA 1
ATOM 787 C C . ASP A 1 104 ? 0.045 5.058 4.951 1.00 87.06 104 ASP A C 1
ATOM 789 O O . ASP A 1 104 ? 0.880 5.301 4.074 1.00 87.06 104 ASP A O 1
ATOM 793 N N . ALA A 1 105 ? 0.387 4.378 6.049 1.00 87.50 105 ALA A N 1
ATOM 794 C CA .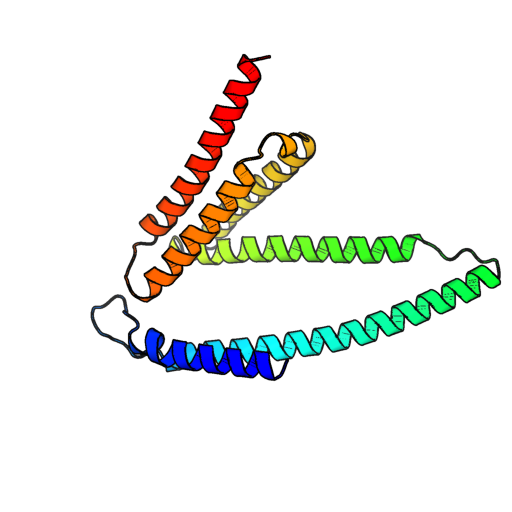 ALA A 1 105 ? 1.728 3.855 6.308 1.00 87.50 105 ALA A CA 1
ATOM 795 C C . ALA A 1 105 ? 2.146 2.797 5.274 1.00 87.50 105 ALA A C 1
ATOM 797 O O . ALA A 1 105 ? 3.284 2.795 4.811 1.00 87.50 105 ALA A O 1
ATOM 798 N N . SER A 1 106 ? 1.226 1.918 4.871 1.00 88.62 106 SER A N 1
ATOM 799 C CA . SER A 1 106 ? 1.501 0.890 3.860 1.00 88.62 106 SER A CA 1
ATOM 800 C C . SER A 1 106 ? 1.748 1.511 2.482 1.00 88.62 106 SER A C 1
ATOM 802 O O . SER A 1 106 ? 2.692 1.125 1.793 1.00 88.62 106 SER A O 1
ATOM 804 N N . PHE A 1 107 ? 0.951 2.516 2.097 1.00 81.00 107 PHE A N 1
ATOM 805 C CA . PHE A 1 107 ? 1.135 3.233 0.830 1.00 81.00 107 PHE A CA 1
ATOM 806 C C . PHE A 1 107 ? 2.397 4.101 0.812 1.00 81.00 107 PHE A C 1
ATOM 808 O O . PHE A 1 107 ? 3.080 4.179 -0.209 1.00 81.00 107 PHE A O 1
ATOM 815 N N . SER A 1 108 ? 2.748 4.725 1.936 1.00 82.56 108 SER A N 1
ATOM 816 C CA . SER A 1 108 ? 3.999 5.482 2.041 1.00 82.56 108 SER A CA 1
ATOM 817 C C . SER A 1 108 ? 5.236 4.578 2.089 1.00 82.56 108 SER A C 1
ATOM 819 O O . SER A 1 108 ? 6.268 4.956 1.533 1.00 82.56 108 SER A O 1
ATOM 821 N N . PHE A 1 109 ? 5.142 3.374 2.667 1.00 87.44 109 PHE A N 1
ATOM 822 C CA . PHE A 1 109 ? 6.232 2.393 2.668 1.00 87.44 109 PHE A CA 1
ATOM 823 C C . PHE A 1 109 ? 6.575 1.900 1.255 1.00 87.44 109 PHE A C 1
ATOM 825 O O . PHE A 1 109 ? 7.751 1.879 0.892 1.00 87.44 109 PHE A O 1
ATOM 832 N N . ASP A 1 110 ? 5.569 1.583 0.432 1.00 86.12 110 ASP A N 1
ATOM 833 C CA . ASP A 1 110 ? 5.783 1.222 -0.980 1.00 86.12 110 ASP A CA 1
ATOM 834 C C . ASP A 1 110 ? 6.462 2.368 -1.757 1.00 86.12 110 ASP A C 1
ATOM 836 O O . ASP A 1 110 ? 7.404 2.156 -2.523 1.00 86.12 110 ASP A O 1
ATOM 840 N N . GLY A 1 111 ? 6.090 3.618 -1.450 1.00 84.69 111 GLY A N 1
ATOM 841 C CA . GLY A 1 111 ? 6.742 4.815 -1.987 1.00 84.69 111 GLY A CA 1
ATOM 842 C C . GLY A 1 111 ? 8.235 4.931 -1.645 1.00 84.69 111 GLY A C 1
ATOM 843 O O . GLY A 1 111 ? 9.017 5.383 -2.483 1.00 84.69 111 GLY A O 1
ATOM 844 N N . VAL A 1 112 ? 8.663 4.494 -0.453 1.00 87.38 112 VAL A N 1
ATOM 845 C CA . VAL A 1 112 ? 10.089 4.455 -0.063 1.00 87.38 112 VAL A CA 1
ATOM 846 C C . VAL A 1 112 ? 10.845 3.394 -0.863 1.00 87.38 112 VAL A C 1
ATOM 848 O O . VAL A 1 112 ? 11.932 3.678 -1.369 1.00 87.38 112 VAL A O 1
ATOM 851 N N . ILE A 1 113 ? 10.277 2.193 -1.014 1.00 87.88 113 ILE A N 1
ATOM 852 C CA . ILE A 1 113 ? 10.889 1.107 -1.796 1.00 87.88 113 ILE A CA 1
ATOM 853 C C . ILE A 1 113 ? 11.024 1.508 -3.270 1.00 87.88 113 ILE A C 1
ATOM 855 O O . ILE A 1 113 ? 12.081 1.303 -3.865 1.00 87.88 113 ILE A O 1
ATOM 859 N N . GLY A 1 114 ? 10.008 2.162 -3.837 1.00 84.50 114 GLY A N 1
ATOM 860 C CA . GLY A 1 114 ? 10.076 2.719 -5.188 1.00 84.50 114 GLY A CA 1
ATOM 861 C C . GLY A 1 114 ? 11.118 3.836 -5.330 1.00 84.50 114 GLY A C 1
ATOM 862 O O . GLY A 1 114 ? 11.853 3.875 -6.314 1.00 84.50 114 GLY A O 1
ATOM 863 N N . ALA A 1 115 ? 11.246 4.725 -4.339 1.00 87.88 115 ALA A N 1
ATOM 864 C CA . ALA A 1 115 ? 12.237 5.803 -4.373 1.00 87.88 115 ALA A CA 1
ATOM 865 C C . ALA A 1 115 ? 13.690 5.286 -4.349 1.00 87.88 115 ALA A C 1
ATOM 867 O O . ALA A 1 115 ? 14.558 5.893 -4.987 1.00 87.88 115 ALA A O 1
ATOM 868 N N . PHE A 1 116 ? 13.943 4.138 -3.703 1.00 87.50 116 PHE A N 1
ATOM 869 C CA . PHE A 1 116 ? 15.251 3.470 -3.719 1.00 87.50 116 PHE A CA 1
ATOM 870 C C . PHE A 1 116 ? 15.688 3.013 -5.118 1.00 87.50 116 PHE A C 1
ATOM 872 O O . PHE A 1 116 ? 16.888 2.893 -5.364 1.00 87.50 116 PHE A O 1
ATOM 879 N N . ALA A 1 117 ? 14.755 2.810 -6.055 1.00 84.44 117 ALA A N 1
ATOM 880 C CA . ALA A 1 117 ? 15.102 2.503 -7.443 1.00 84.44 117 ALA A CA 1
ATOM 881 C C . ALA A 1 117 ? 15.766 3.695 -8.162 1.00 84.44 117 ALA A C 1
ATOM 883 O O . ALA A 1 117 ? 16.492 3.505 -9.137 1.00 84.44 117 ALA A O 1
ATOM 884 N N . ILE A 1 118 ? 15.542 4.927 -7.682 1.00 84.75 118 ILE A N 1
ATOM 885 C CA . ILE A 1 118 ? 16.055 6.158 -8.301 1.00 84.75 118 ILE A CA 1
ATOM 886 C C . ILE A 1 118 ? 17.268 6.713 -7.549 1.00 84.75 118 ILE A C 1
ATOM 888 O O . ILE A 1 118 ? 18.219 7.182 -8.176 1.00 84.75 118 ILE A O 1
ATOM 892 N N . THR A 1 119 ? 17.250 6.709 -6.215 1.00 89.38 119 THR A N 1
ATOM 893 C CA . THR A 1 119 ? 18.324 7.304 -5.407 1.00 89.38 119 THR A CA 1
ATOM 894 C C . THR A 1 119 ? 18.512 6.582 -4.076 1.00 89.38 119 THR A C 1
ATOM 896 O O . THR A 1 119 ? 17.560 6.088 -3.486 1.00 89.38 119 THR A O 1
ATOM 899 N N . ASN A 1 120 ? 19.754 6.559 -3.584 1.00 91.75 120 ASN A N 1
ATOM 900 C CA . ASN A 1 120 ? 20.114 6.013 -2.268 1.00 91.75 120 ASN A CA 1
ATOM 901 C C . ASN A 1 120 ? 20.263 7.103 -1.190 1.00 91.75 120 ASN A C 1
ATOM 903 O O . ASN A 1 120 ? 20.593 6.803 -0.043 1.00 91.75 120 ASN A O 1
ATOM 907 N N . ASP A 1 121 ? 20.074 8.375 -1.551 1.00 94.44 121 ASP A N 1
ATOM 908 C CA . ASP A 1 121 ? 20.167 9.485 -0.606 1.00 94.44 121 ASP A CA 1
ATOM 909 C C . ASP A 1 121 ? 18.860 9.622 0.189 1.00 94.44 121 ASP A C 1
ATOM 911 O O . ASP A 1 121 ? 17.827 10.060 -0.328 1.00 94.44 121 ASP A O 1
ATOM 915 N N . ILE A 1 122 ? 18.936 9.270 1.475 1.00 91.94 122 ILE A N 1
ATOM 916 C CA . ILE A 1 122 ? 17.812 9.292 2.418 1.00 91.94 122 ILE A CA 1
ATOM 917 C C . ILE A 1 122 ? 17.191 10.693 2.521 1.00 91.94 122 ILE A C 1
ATOM 919 O O . ILE A 1 122 ? 15.978 10.811 2.688 1.00 91.94 122 ILE A O 1
ATOM 923 N N . VAL A 1 123 ? 17.983 11.763 2.393 1.00 93.94 123 VAL A N 1
ATOM 924 C CA . VAL A 1 123 ? 17.481 13.142 2.492 1.00 93.94 123 VAL A CA 1
ATOM 925 C C . VAL A 1 123 ? 16.616 13.481 1.282 1.00 93.94 123 VAL A C 1
ATOM 927 O O . VAL A 1 123 ? 15.520 14.022 1.440 1.00 93.94 123 VAL A O 1
ATOM 930 N N . LEU A 1 124 ? 17.068 13.122 0.078 1.00 91.62 124 LEU A N 1
ATOM 931 C CA . LEU A 1 124 ? 16.301 13.323 -1.155 1.00 91.62 124 LEU A CA 1
ATOM 932 C C . LEU A 1 124 ? 15.007 12.501 -1.158 1.00 91.62 124 LEU A C 1
ATOM 934 O O . LEU A 1 124 ? 13.957 13.022 -1.539 1.00 91.62 124 LEU A O 1
ATOM 938 N N . MET A 1 125 ? 15.058 11.256 -0.678 1.00 91.69 125 MET A N 1
ATOM 939 C CA . MET A 1 125 ? 13.869 10.413 -0.526 1.00 91.69 125 MET A CA 1
ATOM 940 C C . MET A 1 125 ? 12.873 11.007 0.473 1.00 91.69 125 MET A C 1
ATOM 942 O O . MET A 1 125 ? 11.693 11.140 0.155 1.00 91.69 125 MET A O 1
ATOM 946 N N . ALA A 1 126 ? 13.344 11.409 1.658 1.00 91.62 126 ALA A N 1
ATOM 947 C CA . ALA A 1 126 ? 12.499 11.990 2.698 1.00 91.62 126 ALA A CA 1
ATOM 948 C C . ALA A 1 126 ? 11.835 13.295 2.236 1.00 91.62 126 ALA A C 1
ATOM 950 O O . ALA A 1 126 ? 10.654 13.512 2.506 1.00 91.62 126 ALA A O 1
ATOM 951 N N . LEU A 1 127 ? 12.558 14.146 1.498 1.00 93.62 127 LEU A N 1
ATOM 952 C CA . LEU A 1 127 ? 11.993 15.363 0.914 1.00 93.62 127 LEU A CA 1
ATOM 953 C C . LEU A 1 127 ? 10.940 15.053 -0.153 1.00 93.62 127 LEU A C 1
ATOM 955 O O . LEU A 1 127 ? 9.841 15.603 -0.097 1.00 93.62 127 LEU A O 1
ATOM 959 N N . GLY A 1 128 ? 11.249 14.170 -1.106 1.00 90.25 128 GLY A N 1
ATOM 960 C CA . GLY A 1 128 ? 10.324 13.809 -2.182 1.00 90.25 128 GLY A CA 1
ATOM 961 C C . GLY A 1 128 ? 9.039 13.172 -1.653 1.00 90.25 128 GLY A C 1
ATOM 962 O O . GLY A 1 128 ? 7.939 13.608 -1.999 1.00 90.25 128 GLY A O 1
ATOM 963 N N . LEU A 1 129 ? 9.173 12.197 -0.752 1.00 89.31 129 LEU A N 1
ATOM 964 C CA . LEU A 1 129 ? 8.036 11.523 -0.134 1.00 89.31 129 LEU A CA 1
ATOM 965 C C . LEU A 1 129 ? 7.259 12.459 0.800 1.00 89.31 129 LEU A C 1
ATOM 967 O O . LEU A 1 129 ? 6.034 12.442 0.784 1.00 89.31 129 LEU A O 1
ATOM 971 N N . GLY A 1 130 ? 7.940 13.325 1.557 1.00 89.69 130 GLY A N 1
ATOM 972 C CA . GLY A 1 130 ? 7.296 14.314 2.424 1.00 89.69 130 GLY A CA 1
ATOM 973 C C . GLY A 1 130 ? 6.449 15.326 1.646 1.00 89.69 130 GLY A C 1
ATOM 974 O O . GLY A 1 130 ? 5.322 15.632 2.043 1.00 89.69 130 GLY A O 1
ATOM 975 N N . ILE A 1 131 ? 6.946 15.799 0.497 1.00 91.62 131 ILE A N 1
ATOM 976 C CA . ILE A 1 131 ? 6.174 16.656 -0.416 1.00 91.62 131 ILE A CA 1
ATOM 977 C C . ILE A 1 131 ? 4.986 15.878 -0.998 1.00 91.62 131 ILE A C 1
ATOM 979 O O . ILE A 1 131 ? 3.866 16.393 -1.004 1.00 91.62 131 ILE A O 1
ATOM 983 N N . GLY A 1 132 ? 5.207 14.638 -1.447 1.00 88.56 132 GLY A N 1
ATOM 984 C CA . GLY A 1 132 ? 4.157 13.768 -1.984 1.00 88.56 132 GLY A CA 1
ATOM 985 C C . GLY A 1 132 ? 3.036 13.498 -0.978 1.00 88.56 132 GLY A C 1
ATOM 986 O O . GLY A 1 132 ? 1.864 13.686 -1.301 1.00 88.56 132 GLY A O 1
ATOM 987 N N . ALA A 1 133 ? 3.385 13.156 0.263 1.00 87.12 133 ALA A N 1
ATOM 988 C CA . ALA A 1 133 ? 2.439 12.916 1.349 1.00 87.12 133 ALA A CA 1
ATOM 989 C C . ALA A 1 133 ? 1.610 14.169 1.668 1.00 87.12 133 ALA A C 1
ATOM 991 O O . ALA A 1 133 ? 0.385 14.098 1.768 1.00 87.12 133 ALA A O 1
ATOM 992 N N . MET A 1 134 ? 2.246 15.345 1.742 1.00 89.88 134 MET A N 1
ATOM 993 C CA . MET A 1 134 ? 1.525 16.611 1.924 1.00 89.88 134 MET A CA 1
ATOM 994 C C . MET A 1 134 ? 0.586 16.921 0.750 1.00 89.88 134 MET A C 1
ATOM 996 O O . MET A 1 134 ? -0.530 17.394 0.977 1.00 89.88 134 MET A O 1
ATOM 1000 N N . TYR A 1 135 ? 0.994 16.627 -0.489 1.00 89.00 135 TYR A N 1
ATOM 1001 C CA . TYR A 1 135 ? 0.162 16.826 -1.675 1.00 89.00 135 TYR A CA 1
ATOM 1002 C C . TYR A 1 135 ? -1.065 15.907 -1.673 1.00 89.00 135 TYR A C 1
ATOM 1004 O O . TYR A 1 135 ? -2.189 16.406 -1.758 1.00 89.00 135 TYR A O 1
ATOM 1012 N N . VAL A 1 136 ? -0.876 14.595 -1.496 1.00 85.38 136 VAL A N 1
ATOM 1013 C CA . VAL A 1 136 ? -1.973 13.611 -1.451 1.00 85.38 136 VAL A CA 1
ATOM 1014 C C . VAL A 1 136 ? -2.936 13.932 -0.307 1.00 85.38 136 VAL A C 1
ATOM 1016 O O . VAL A 1 136 ? -4.147 13.976 -0.521 1.00 85.38 136 VAL A O 1
ATOM 1019 N N . ARG A 1 137 ? -2.417 14.280 0.876 1.00 86.81 137 ARG A N 1
ATOM 1020 C CA . ARG A 1 137 ? -3.236 14.707 2.019 1.00 86.81 137 ARG A CA 1
ATOM 1021 C C . ARG A 1 137 ? -4.032 15.978 1.731 1.00 86.81 137 ARG A C 1
ATOM 1023 O O . ARG A 1 137 ? -5.201 16.082 2.095 1.00 86.81 137 ARG A O 1
ATOM 1030 N N . SER A 1 138 ? -3.419 16.965 1.082 1.00 85.81 138 SER A N 1
ATOM 1031 C CA . SER A 1 138 ? -4.122 18.197 0.714 1.00 85.81 138 SER A CA 1
ATOM 1032 C C . SER A 1 138 ? -5.223 17.939 -0.319 1.00 85.81 138 SER A C 1
ATOM 1034 O O . SER A 1 138 ? -6.299 18.531 -0.225 1.00 85.81 138 SER A O 1
ATOM 1036 N N . LEU A 1 139 ? -4.989 17.008 -1.251 1.00 83.50 139 LEU A N 1
ATOM 1037 C CA . LEU A 1 139 ? -5.945 16.610 -2.276 1.00 83.50 139 LEU A CA 1
ATOM 1038 C C . LEU A 1 139 ? -7.155 15.899 -1.664 1.00 83.50 139 LEU A C 1
ATOM 1040 O O . LEU A 1 139 ? -8.285 16.253 -1.992 1.00 83.50 139 LEU A O 1
ATOM 1044 N N . THR A 1 140 ? -6.951 14.947 -0.750 1.00 81.94 140 THR A N 1
ATOM 1045 C CA . THR A 1 140 ? -8.064 14.241 -0.094 1.00 81.94 140 THR A CA 1
ATOM 1046 C C . THR A 1 140 ? -8.912 15.194 0.744 1.00 81.94 140 THR A C 1
ATOM 1048 O O . THR A 1 140 ? -10.134 15.189 0.616 1.00 81.94 140 THR A O 1
ATOM 1051 N N . VAL A 1 141 ? -8.294 16.096 1.517 1.00 82.62 141 VAL A N 1
ATOM 1052 C CA . VAL A 1 141 ? -9.023 17.127 2.281 1.00 82.62 141 VAL A CA 1
ATOM 1053 C C . VAL A 1 141 ? -9.791 18.081 1.359 1.00 82.62 141 VAL A C 1
ATOM 1055 O O . VAL A 1 141 ? -10.931 18.445 1.660 1.00 82.62 141 VAL A O 1
ATOM 1058 N N . TYR A 1 142 ? -9.195 18.482 0.233 1.00 81.31 142 TYR A N 1
ATOM 1059 C CA . TYR A 1 142 ? -9.848 19.332 -0.764 1.00 81.31 142 TYR A CA 1
ATOM 1060 C C . TYR A 1 142 ? -11.062 18.642 -1.405 1.00 81.31 142 TYR A C 1
ATOM 1062 O O . TYR A 1 142 ? -12.134 19.243 -1.477 1.00 81.31 142 TYR A O 1
ATOM 1070 N N . LEU A 1 143 ? -10.918 17.376 -1.810 1.00 72.50 143 LEU A N 1
ATOM 1071 C CA . LEU A 1 143 ? -11.987 16.575 -2.417 1.00 72.50 143 LEU A CA 1
ATOM 1072 C C . LEU A 1 143 ? -13.130 16.296 -1.430 1.00 72.50 143 LEU A C 1
ATOM 1074 O O . LEU A 1 143 ? -14.295 16.428 -1.799 1.00 72.50 143 LEU A O 1
ATOM 1078 N N . VAL A 1 144 ? -12.814 16.004 -0.163 1.00 76.19 144 VAL A N 1
ATOM 1079 C CA . VAL A 1 144 ? -13.818 15.834 0.904 1.00 76.19 144 VAL A CA 1
ATOM 1080 C C . VAL A 1 144 ? -14.601 17.127 1.136 1.00 76.19 144 VAL A C 1
ATOM 1082 O O . VAL A 1 144 ? -15.822 17.091 1.268 1.00 76.19 144 VAL A O 1
ATOM 1085 N N . ARG A 1 145 ? -13.929 18.287 1.150 1.00 73.62 145 ARG A N 1
ATOM 1086 C CA . ARG A 1 145 ? -14.598 19.588 1.335 1.00 73.62 145 ARG A CA 1
ATOM 1087 C C . ARG A 1 145 ? -15.466 20.010 0.156 1.00 73.62 145 ARG A C 1
ATOM 1089 O O . ARG A 1 145 ? -16.448 20.710 0.370 1.00 73.62 145 ARG A O 1
ATOM 1096 N N . GLN A 1 146 ? -15.087 19.648 -1.066 1.00 65.19 146 GLN A N 1
ATOM 1097 C CA . GLN A 1 146 ? -15.827 20.023 -2.272 1.00 65.19 146 GLN A CA 1
ATOM 1098 C C . GLN A 1 146 ? -17.131 19.229 -2.438 1.00 65.19 146 GLN A C 1
ATOM 1100 O O . GLN A 1 146 ? -18.019 19.718 -3.124 1.00 65.19 146 GLN A O 1
ATOM 1105 N N . GLY A 1 147 ? -17.282 18.048 -1.821 1.00 58.00 147 GLY A N 1
ATOM 1106 C CA . GLY A 1 147 ? -18.531 17.270 -1.879 1.00 58.00 147 GLY A CA 1
ATOM 1107 C C . GLY A 1 147 ? -18.970 16.853 -3.294 1.00 58.00 147 GLY A C 1
ATOM 1108 O O . GLY A 1 147 ? -20.109 16.450 -3.484 1.00 58.00 147 GLY A O 1
ATOM 1109 N N . THR A 1 148 ? -18.089 16.946 -4.294 1.00 49.50 148 THR A N 1
ATOM 1110 C CA . THR A 1 148 ? -18.360 16.704 -5.726 1.00 49.50 148 THR A CA 1
ATOM 1111 C C . THR A 1 148 ? -17.972 15.295 -6.186 1.00 49.50 148 THR A C 1
ATOM 1113 O O . THR A 1 148 ? -17.771 15.055 -7.377 1.00 49.50 148 THR A O 1
ATOM 1116 N N . LEU A 1 149 ? -17.851 14.343 -5.254 1.00 49.03 149 LEU A N 1
ATOM 1117 C CA . LEU A 1 149 ? -17.462 12.964 -5.573 1.00 49.03 149 LEU A CA 1
ATOM 1118 C C . LEU A 1 149 ? -18.527 12.221 -6.403 1.00 49.03 149 LEU A C 1
ATOM 1120 O O . LEU A 1 149 ? -18.181 11.307 -7.144 1.00 49.03 149 LEU A O 1
ATOM 1124 N N . ASP A 1 150 ? -19.785 12.669 -6.347 1.00 49.31 150 ASP A N 1
ATOM 1125 C CA . ASP A 1 150 ? -20.923 12.080 -7.073 1.00 49.31 150 ASP A CA 1
ATOM 1126 C C . ASP A 1 150 ? -20.931 12.400 -8.589 1.00 49.31 150 ASP A C 1
ATOM 1128 O O . ASP A 1 150 ? -21.644 11.767 -9.363 1.00 49.31 150 ASP A O 1
ATOM 1132 N N . ASP A 1 151 ? -20.093 13.341 -9.053 1.00 50.81 151 ASP A N 1
ATOM 1133 C CA . ASP A 1 151 ? -20.033 13.775 -10.464 1.00 50.81 151 ASP A CA 1
ATOM 1134 C C . ASP A 1 151 ? -19.011 12.992 -11.326 1.00 50.81 151 ASP A C 1
ATOM 1136 O O . ASP A 1 151 ? -18.875 13.245 -12.529 1.00 50.81 151 ASP A O 1
ATOM 1140 N N . TYR A 1 152 ? -18.273 12.031 -10.751 1.00 51.94 152 TYR A N 1
ATOM 1141 C CA . TYR A 1 152 ? -17.175 11.304 -11.420 1.00 51.94 152 TYR A CA 1
ATOM 1142 C C . TYR A 1 152 ? -17.428 9.785 -11.557 1.00 51.94 152 TYR A C 1
ATOM 1144 O O . TYR A 1 152 ? -16.554 8.960 -11.304 1.00 51.94 152 TYR A O 1
ATOM 1152 N N . VAL A 1 153 ? -18.608 9.412 -12.068 1.00 53.94 153 VAL A N 1
ATOM 1153 C CA . VAL A 1 153 ? -19.088 8.021 -12.287 1.00 53.94 153 VAL A CA 1
ATOM 1154 C C . VAL A 1 153 ? -18.120 7.104 -13.077 1.00 53.94 153 VAL A C 1
ATOM 1156 O O . VAL A 1 153 ? -18.157 5.881 -12.946 1.00 53.94 153 VAL A O 1
ATOM 1159 N N . TYR A 1 154 ? -17.220 7.656 -13.900 1.00 51.72 154 TYR A N 1
ATOM 1160 C CA . TYR A 1 154 ? -16.274 6.864 -14.711 1.00 51.72 154 TYR A CA 1
ATOM 1161 C C . TYR A 1 154 ? -14.872 6.733 -14.105 1.00 51.72 154 TYR A C 1
ATOM 1163 O O . TYR A 1 154 ? -14.077 5.931 -14.600 1.00 51.72 154 TYR A O 1
ATOM 1171 N N . LEU A 1 155 ? -14.555 7.488 -13.049 1.00 56.38 155 LEU A N 1
ATOM 1172 C CA . LEU A 1 155 ? -13.231 7.439 -12.424 1.00 56.38 155 LEU A CA 1
ATOM 1173 C C . LEU A 1 155 ? -13.044 6.154 -11.601 1.00 56.38 155 LEU A C 1
ATOM 1175 O O . LEU A 1 155 ? -11.961 5.575 -11.615 1.00 56.38 155 LEU A O 1
ATOM 1179 N N . GLU A 1 156 ? -14.119 5.663 -10.981 1.00 58.34 156 GLU A N 1
ATOM 1180 C CA . GLU A 1 156 ? -14.152 4.393 -10.243 1.00 58.34 156 GLU A CA 1
ATOM 1181 C C 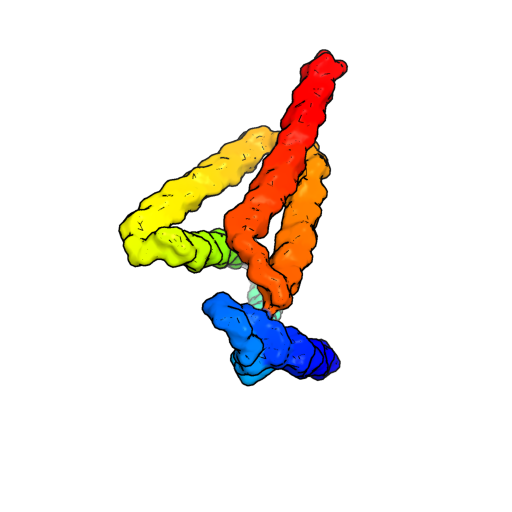. GLU A 1 156 ? -13.813 3.201 -11.152 1.00 58.34 156 GLU A C 1
ATOM 1183 O O . GLU A 1 156 ? -12.915 2.409 -10.870 1.00 58.34 156 GLU A O 1
ATOM 1188 N N . HIS A 1 157 ? -14.439 3.141 -12.329 1.00 67.12 157 HIS A N 1
ATOM 1189 C CA . HIS A 1 157 ? -14.170 2.099 -13.318 1.00 67.12 157 HIS A CA 1
ATOM 1190 C C . HIS A 1 157 ? -12.747 2.203 -13.888 1.00 67.12 157 HIS A C 1
ATOM 1192 O O . HIS A 1 157 ? -12.072 1.187 -14.047 1.00 67.12 157 HIS A O 1
ATOM 1198 N N . GLY A 1 158 ? -12.261 3.421 -14.155 1.00 63.09 158 GLY A N 1
ATOM 1199 C CA . GLY A 1 158 ? -10.891 3.660 -14.622 1.00 63.09 158 GLY A CA 1
ATOM 1200 C C . GLY A 1 158 ? -9.824 3.154 -13.647 1.00 63.09 158 GLY A C 1
ATOM 1201 O O . GLY A 1 158 ? -8.842 2.548 -14.078 1.00 63.09 158 GLY A O 1
ATOM 1202 N N . ALA A 1 159 ? -10.043 3.329 -12.339 1.00 70.50 159 ALA A N 1
ATOM 1203 C CA . ALA A 1 159 ? -9.156 2.801 -11.304 1.00 70.50 159 ALA A CA 1
ATOM 1204 C C . ALA A 1 159 ? -9.128 1.262 -11.303 1.00 70.50 159 ALA A C 1
ATOM 1206 O O . ALA A 1 159 ? -8.049 0.670 -11.278 1.00 70.50 159 ALA A O 1
ATOM 1207 N N . HIS A 1 160 ? -10.285 0.602 -11.430 1.00 76.31 160 HIS A N 1
ATOM 1208 C CA . HIS A 1 160 ? -10.345 -0.860 -11.536 1.00 76.31 160 HIS A CA 1
ATOM 1209 C C . HIS A 1 160 ? -9.654 -1.399 -12.799 1.00 76.31 160 HIS A C 1
ATOM 1211 O O . HIS A 1 160 ? -8.909 -2.379 -12.716 1.00 76.31 160 HIS A O 1
ATOM 1217 N N . TYR A 1 161 ? -9.827 -0.744 -13.954 1.00 73.25 161 TYR A N 1
ATOM 1218 C CA . TYR A 1 161 ? -9.122 -1.122 -15.185 1.00 73.25 161 TYR A CA 1
ATOM 1219 C C . TYR A 1 161 ? -7.607 -0.916 -15.079 1.00 73.25 161 TYR A C 1
ATOM 1221 O O . TYR A 1 161 ? -6.848 -1.743 -15.583 1.00 73.25 161 TYR A O 1
ATOM 1229 N N . ALA A 1 162 ? -7.155 0.142 -14.400 1.00 73.88 162 ALA A N 1
ATOM 1230 C CA . ALA A 1 162 ? -5.734 0.377 -14.159 1.00 73.88 162 ALA A CA 1
ATOM 1231 C C . ALA A 1 162 ? -5.121 -0.716 -13.268 1.00 73.88 162 ALA A C 1
ATOM 1233 O O . ALA A 1 162 ? -4.080 -1.267 -13.618 1.00 73.88 162 ALA A O 1
ATOM 1234 N N . ILE A 1 163 ? -5.793 -1.091 -12.174 1.00 80.75 163 ILE A N 1
ATOM 1235 C CA . ILE A 1 163 ? -5.346 -2.176 -11.283 1.00 80.75 163 ILE A CA 1
ATOM 1236 C C . ILE A 1 163 ? -5.271 -3.510 -12.042 1.00 80.75 163 ILE A C 1
ATOM 1238 O O . ILE A 1 163 ? -4.277 -4.228 -11.934 1.00 80.75 163 ILE A O 1
ATOM 1242 N N . GLY A 1 164 ? -6.289 -3.835 -12.847 1.00 79.88 164 GLY A N 1
ATOM 1243 C CA . GLY A 1 164 ? -6.314 -5.063 -13.649 1.00 79.88 164 GLY A CA 1
ATOM 1244 C C . GLY A 1 164 ? -5.239 -5.109 -14.741 1.00 79.88 164 GLY A C 1
ATOM 1245 O O . GLY A 1 164 ? -4.610 -6.143 -14.953 1.00 79.88 164 GLY A O 1
ATOM 1246 N N . ALA A 1 165 ? -4.984 -3.990 -15.421 1.00 75.31 165 ALA A N 1
ATOM 1247 C CA . ALA A 1 165 ? -3.935 -3.915 -16.436 1.00 75.31 165 ALA A CA 1
ATOM 1248 C C . ALA A 1 165 ? -2.532 -4.002 -15.817 1.00 75.31 165 ALA A C 1
ATOM 1250 O O . ALA A 1 165 ? -1.677 -4.720 -16.332 1.00 75.31 165 ALA A O 1
ATOM 1251 N N . LEU A 1 166 ? -2.296 -3.316 -14.695 1.00 80.31 166 LEU A N 1
ATOM 1252 C CA . LEU A 1 166 ? -1.011 -3.350 -13.998 1.00 80.31 166 LEU A CA 1
ATOM 1253 C C . LEU A 1 166 ? -0.717 -4.729 -13.404 1.00 80.31 166 LEU A C 1
ATOM 1255 O O . LEU A 1 166 ? 0.410 -5.197 -13.531 1.00 80.31 166 LEU A O 1
ATOM 1259 N N . SER A 1 167 ? -1.707 -5.416 -12.826 1.00 79.25 167 SER A N 1
ATOM 1260 C CA . SER A 1 167 ? -1.507 -6.775 -12.301 1.00 79.25 167 SER A CA 1
ATOM 1261 C C . SER A 1 167 ? -1.120 -7.767 -13.401 1.00 79.25 167 SER A C 1
ATOM 1263 O O . SER A 1 167 ? -0.218 -8.583 -13.206 1.00 79.25 167 SER A O 1
ATOM 1265 N N . LEU A 1 168 ? -1.722 -7.647 -14.589 1.00 79.12 168 LEU A N 1
ATOM 1266 C CA . LEU A 1 168 ? -1.350 -8.449 -15.753 1.00 79.12 168 LEU A CA 1
ATOM 1267 C C . LEU A 1 168 ? 0.068 -8.119 -16.243 1.00 79.12 168 LEU A C 1
ATOM 1269 O O . LEU A 1 168 ? 0.841 -9.029 -16.529 1.00 79.12 168 LEU A O 1
ATOM 1273 N N . ILE A 1 169 ? 0.436 -6.836 -16.316 1.00 77.25 169 ILE A N 1
ATOM 1274 C CA . ILE A 1 169 ? 1.783 -6.415 -16.735 1.00 77.25 169 ILE A CA 1
ATOM 1275 C C . ILE A 1 169 ? 2.843 -6.901 -15.742 1.00 77.25 169 ILE A C 1
ATOM 1277 O O . ILE A 1 169 ? 3.877 -7.421 -16.162 1.00 77.25 169 ILE A O 1
ATOM 1281 N N . LEU A 1 170 ? 2.583 -6.799 -14.437 1.00 76.50 170 LEU A N 1
ATOM 1282 C CA . LEU A 1 170 ? 3.470 -7.322 -13.396 1.00 76.50 170 LEU A CA 1
ATOM 1283 C C . LEU A 1 170 ? 3.623 -8.846 -13.498 1.00 76.50 170 LEU A C 1
ATOM 1285 O O . LEU A 1 170 ? 4.738 -9.348 -13.392 1.00 76.50 170 LEU A O 1
ATOM 1289 N N . LEU A 1 171 ? 2.546 -9.580 -13.801 1.00 73.00 171 LEU A N 1
ATOM 1290 C CA . LEU A 1 171 ? 2.605 -11.026 -14.046 1.00 73.00 171 LEU A CA 1
ATOM 1291 C C . LEU A 1 171 ? 3.464 -11.370 -15.275 1.00 73.00 171 LEU A C 1
ATOM 1293 O O . LEU A 1 171 ? 4.283 -12.286 -15.223 1.00 73.00 171 LEU A O 1
ATOM 1297 N N . VAL A 1 172 ? 3.313 -10.626 -16.374 1.00 75.81 172 VAL A N 1
ATOM 1298 C CA . VAL A 1 172 ? 4.118 -10.818 -17.595 1.00 75.81 172 VAL A CA 1
ATOM 1299 C C . VAL A 1 172 ? 5.590 -10.470 -17.353 1.00 75.81 172 VAL A C 1
ATOM 1301 O O . VAL A 1 172 ? 6.473 -11.136 -17.900 1.00 75.81 172 VAL A O 1
ATOM 1304 N N . THR A 1 173 ? 5.863 -9.489 -16.488 1.00 67.44 173 THR A N 1
ATOM 1305 C CA . THR A 1 173 ? 7.224 -9.049 -16.138 1.00 67.44 173 THR A CA 1
ATOM 1306 C C . THR A 1 173 ? 8.054 -10.164 -15.480 1.00 67.44 173 THR A C 1
ATOM 1308 O O . THR A 1 173 ? 9.277 -10.167 -15.578 1.00 67.44 173 THR A O 1
ATOM 1311 N N . ILE A 1 174 ? 7.415 -11.171 -14.873 1.00 66.12 174 ILE A N 1
ATOM 1312 C CA . ILE A 1 174 ? 8.105 -12.340 -14.293 1.00 66.12 174 ILE A CA 1
ATOM 1313 C C . ILE A 1 174 ? 8.814 -13.181 -15.373 1.00 66.12 174 ILE A C 1
ATOM 1315 O O . ILE A 1 174 ? 9.862 -13.770 -15.112 1.00 66.12 174 ILE A O 1
ATOM 1319 N N . GLN A 1 175 ? 8.258 -13.243 -16.587 1.00 63.56 175 GLN A N 1
ATOM 1320 C CA . GLN A 1 175 ? 8.802 -14.034 -17.700 1.00 63.56 175 GLN A CA 1
ATOM 1321 C C . GLN A 1 175 ? 9.567 -13.177 -18.720 1.00 63.56 175 GLN A C 1
ATOM 1323 O O . GLN A 1 175 ? 10.521 -13.660 -19.328 1.00 63.56 175 GLN A O 1
ATOM 1328 N N . TYR A 1 176 ? 9.179 -11.909 -18.894 1.00 66.94 176 TYR A N 1
ATOM 1329 C CA . TYR A 1 176 ? 9.775 -10.983 -19.858 1.00 66.94 176 TYR A CA 1
ATOM 1330 C C . TYR A 1 176 ? 10.304 -9.733 -19.160 1.00 66.94 176 TYR A C 1
ATOM 1332 O O . TYR A 1 176 ? 9.585 -9.093 -18.404 1.00 66.94 176 TYR A O 1
ATOM 1340 N N . GLN A 1 177 ? 11.537 -9.325 -19.468 1.00 59.00 177 GLN A N 1
ATOM 1341 C CA . GLN A 1 177 ? 12.080 -8.062 -18.964 1.00 59.00 177 GLN A CA 1
ATOM 1342 C C . GLN A 1 177 ? 11.383 -6.882 -19.640 1.00 59.00 177 GLN A C 1
ATOM 1344 O O . GLN A 1 177 ? 11.759 -6.449 -20.729 1.00 59.00 177 GLN A O 1
ATOM 1349 N N . ILE A 1 178 ? 10.347 -6.371 -18.984 1.00 67.06 178 ILE A N 1
ATOM 1350 C CA . ILE A 1 178 ? 9.709 -5.112 -19.342 1.00 67.06 178 ILE A CA 1
ATOM 1351 C C . ILE A 1 178 ? 10.431 -4.013 -18.570 1.00 67.06 178 ILE A C 1
ATOM 1353 O O . ILE A 1 178 ? 10.630 -4.113 -17.362 1.00 67.06 178 ILE A O 1
ATOM 1357 N N . ASN A 1 179 ? 10.849 -2.965 -19.276 1.00 73.94 179 ASN A N 1
ATOM 1358 C CA . ASN A 1 179 ? 11.453 -1.804 -18.639 1.00 73.94 179 ASN A CA 1
ATOM 1359 C C . ASN A 1 179 ? 10.422 -1.150 -17.703 1.00 73.94 179 ASN A C 1
ATOM 1361 O O . ASN A 1 179 ? 9.297 -0.873 -18.121 1.00 73.94 179 ASN A O 1
ATOM 1365 N N . GLU A 1 180 ? 10.817 -0.873 -16.464 1.00 71.94 180 GLU A N 1
ATOM 1366 C CA . GLU A 1 180 ? 9.986 -0.238 -15.433 1.00 71.94 180 GLU A CA 1
ATOM 1367 C C . GLU A 1 180 ? 9.341 1.067 -15.922 1.00 71.94 180 GLU A C 1
ATOM 1369 O O . GLU A 1 180 ? 8.199 1.366 -15.579 1.00 71.94 180 GLU A O 1
ATOM 1374 N N . ILE A 1 181 ? 10.023 1.798 -16.810 1.00 76.12 181 ILE A N 1
ATOM 1375 C CA . ILE A 1 181 ? 9.507 3.011 -17.453 1.00 76.12 181 ILE A CA 1
ATOM 1376 C C . ILE A 1 181 ? 8.263 2.703 -18.296 1.00 76.12 181 ILE A C 1
ATOM 1378 O O . ILE A 1 181 ? 7.309 3.477 -18.287 1.00 76.12 181 ILE A O 1
ATOM 1382 N N . VAL A 1 182 ? 8.246 1.577 -19.015 1.00 75.50 182 VAL A N 1
ATOM 1383 C CA . VAL A 1 182 ? 7.107 1.157 -19.849 1.00 75.50 182 VAL A CA 1
ATOM 1384 C C . VAL A 1 182 ? 5.938 0.734 -18.964 1.00 75.50 182 VAL A C 1
ATOM 1386 O O . VAL A 1 182 ? 4.819 1.192 -19.184 1.00 75.50 182 VAL A O 1
ATOM 1389 N N . THR A 1 183 ? 6.195 -0.068 -17.930 1.00 79.44 183 THR A N 1
ATOM 1390 C CA . THR A 1 183 ? 5.174 -0.478 -16.952 1.00 79.44 183 THR A CA 1
ATOM 1391 C C . THR A 1 183 ? 4.557 0.735 -16.247 1.00 79.44 183 THR A C 1
ATOM 1393 O O . THR A 1 183 ? 3.331 0.860 -16.184 1.00 79.44 183 THR A O 1
ATOM 1396 N N . GLY A 1 184 ? 5.390 1.679 -15.801 1.00 76.12 184 GLY A N 1
ATOM 1397 C CA . GLY A 1 184 ? 4.951 2.928 -15.180 1.00 76.12 184 GLY A CA 1
ATOM 1398 C C . GLY A 1 184 ? 4.169 3.832 -16.137 1.00 76.12 184 GLY A C 1
ATOM 1399 O O . GLY A 1 184 ? 3.109 4.345 -15.774 1.00 76.12 184 GLY A O 1
ATOM 1400 N N . LEU A 1 185 ? 4.628 3.984 -17.385 1.00 82.00 185 LEU A N 1
ATOM 1401 C CA . LEU A 1 185 ? 3.934 4.779 -18.405 1.00 82.00 185 LEU A CA 1
ATOM 1402 C C . LEU A 1 185 ? 2.550 4.225 -18.728 1.00 82.00 185 LEU A C 1
ATOM 1404 O O . LEU A 1 185 ? 1.617 5.010 -18.872 1.00 82.00 185 LEU A O 1
ATOM 1408 N N . VAL A 1 186 ? 2.387 2.903 -18.821 1.00 79.88 186 VAL A N 1
ATOM 1409 C CA . VAL A 1 186 ? 1.068 2.305 -19.074 1.00 79.88 186 VAL A CA 1
ATOM 1410 C C . VAL A 1 186 ? 0.095 2.637 -17.942 1.00 79.88 186 VAL A C 1
ATOM 1412 O O . VAL A 1 186 ? -1.035 3.043 -18.218 1.00 79.88 186 VAL A O 1
ATOM 1415 N N . GLY A 1 187 ? 0.540 2.562 -16.685 1.00 76.75 187 GLY A N 1
ATOM 1416 C CA . GLY A 1 187 ? -0.257 3.000 -15.536 1.00 76.75 187 GLY A CA 1
ATOM 1417 C C . GLY A 1 187 ? -0.670 4.472 -15.638 1.00 76.75 187 GLY A C 1
ATOM 1418 O O . GLY A 1 187 ? -1.858 4.792 -15.565 1.00 76.75 187 GLY A O 1
ATOM 1419 N N . VAL A 1 188 ? 0.292 5.369 -15.889 1.00 80.56 188 VAL A N 1
ATOM 1420 C CA . VAL A 1 188 ? 0.044 6.817 -16.034 1.00 80.56 188 VAL A CA 1
ATOM 1421 C C . VAL A 1 188 ? -0.905 7.118 -17.195 1.00 80.56 188 VAL A C 1
ATOM 1423 O O . VAL A 1 188 ? -1.806 7.943 -17.051 1.00 80.56 188 VAL A O 1
ATOM 1426 N N . VAL A 1 189 ? -0.747 6.444 -18.335 1.00 82.44 189 VAL A N 1
ATOM 1427 C CA . VAL A 1 189 ? -1.603 6.629 -19.514 1.00 82.44 189 VAL A CA 1
ATOM 1428 C C . VAL A 1 189 ? -3.026 6.153 -19.240 1.00 82.44 189 VAL A C 1
ATOM 1430 O O . VAL A 1 189 ? -3.965 6.861 -19.594 1.00 82.44 189 VAL A O 1
ATOM 1433 N N . LEU A 1 190 ? -3.218 5.006 -18.584 1.00 76.69 190 LEU A N 1
ATOM 1434 C CA . LEU A 1 190 ? -4.554 4.496 -18.258 1.00 76.69 190 LEU A CA 1
ATOM 1435 C C . LEU A 1 190 ? -5.287 5.393 -17.253 1.00 76.69 190 LEU A C 1
ATOM 1437 O O . LEU A 1 190 ? -6.454 5.737 -17.467 1.00 76.69 190 LEU A O 1
ATOM 1441 N N . ILE A 1 191 ? -4.598 5.824 -16.194 1.00 76.25 191 ILE A N 1
ATOM 1442 C CA . ILE A 1 191 ? -5.161 6.737 -15.189 1.00 76.25 191 ILE A CA 1
ATOM 1443 C C . ILE A 1 191 ? -5.435 8.108 -15.821 1.00 76.25 191 ILE A C 1
ATOM 1445 O O . ILE A 1 191 ? -6.532 8.651 -15.681 1.00 76.25 191 ILE A O 1
ATOM 1449 N N . GLY A 1 192 ? -4.480 8.645 -16.585 1.00 77.69 192 GLY A N 1
ATOM 1450 C CA . GLY A 1 192 ? -4.598 9.929 -17.274 1.00 77.69 192 GLY A CA 1
ATOM 1451 C C . GLY A 1 192 ? -5.710 9.948 -18.324 1.00 77.69 192 GLY A C 1
ATOM 1452 O O . GLY A 1 192 ? -6.483 10.905 -18.379 1.00 77.69 192 GLY A O 1
ATOM 1453 N N . ALA A 1 193 ? -5.858 8.882 -19.114 1.00 76.19 193 ALA A N 1
ATOM 1454 C CA . ALA A 1 193 ? -6.943 8.737 -20.084 1.00 76.19 193 ALA A CA 1
ATOM 1455 C C . ALA A 1 193 ? -8.314 8.644 -19.397 1.00 76.19 193 ALA A C 1
ATOM 1457 O O . ALA A 1 193 ? -9.274 9.273 -19.850 1.00 76.19 193 ALA A O 1
ATOM 1458 N N . SER A 1 194 ? -8.399 7.921 -18.276 1.00 70.25 194 SER A N 1
ATOM 1459 C CA . SER A 1 194 ? -9.623 7.823 -17.469 1.00 70.25 194 SER A CA 1
ATOM 1460 C C . SER A 1 194 ? -10.012 9.179 -16.874 1.00 70.25 194 SER A C 1
ATOM 1462 O O . SER A 1 194 ? -11.165 9.603 -16.982 1.00 70.25 194 SER A O 1
ATOM 1464 N N . PHE A 1 195 ? -9.037 9.917 -16.337 1.00 70.06 195 PHE A N 1
ATOM 1465 C CA . PHE A 1 195 ? -9.238 11.272 -15.827 1.00 70.06 195 PHE A CA 1
ATOM 1466 C C . PHE A 1 195 ? -9.672 12.244 -16.934 1.00 70.06 195 PHE A C 1
ATOM 1468 O O . PHE A 1 195 ? -10.661 12.963 -16.779 1.00 70.06 195 PHE A O 1
ATOM 1475 N N . TRP A 1 196 ? -8.996 12.224 -18.087 1.00 74.69 196 TRP A N 1
ATOM 1476 C CA . TRP A 1 196 ? -9.326 13.069 -19.238 1.00 74.69 196 TRP A CA 1
ATOM 1477 C C . TRP A 1 196 ? -10.737 12.804 -19.775 1.00 74.69 196 TRP A C 1
ATOM 1479 O O . TRP A 1 196 ? -11.486 13.743 -20.056 1.00 74.69 196 TRP A O 1
ATOM 1489 N N . SER A 1 197 ? -11.124 11.530 -19.874 1.00 67.75 197 SER A N 1
ATOM 1490 C CA . SER A 1 197 ? -12.480 11.118 -20.249 1.00 67.75 197 SER A CA 1
ATOM 1491 C C . SER A 1 197 ? -13.525 11.693 -19.287 1.00 67.75 197 SER A C 1
ATOM 1493 O O . SER A 1 197 ? -14.534 12.261 -19.721 1.00 67.75 197 SER A O 1
ATOM 1495 N N . SER A 1 198 ? -13.241 11.651 -17.982 1.00 61.28 198 SER A N 1
ATOM 1496 C CA . SER A 1 198 ? -14.149 12.170 -16.959 1.00 61.28 198 SER A CA 1
ATOM 1497 C C . SER A 1 198 ? -14.264 13.701 -16.984 1.00 61.28 198 SER A C 1
ATOM 1499 O O . SER A 1 198 ? -15.371 14.241 -16.933 1.00 61.28 198 SER A O 1
ATOM 1501 N N . VAL A 1 199 ? -13.152 14.422 -17.175 1.00 66.00 199 VAL A N 1
ATOM 1502 C CA . VAL A 1 199 ? -13.154 15.893 -17.305 1.00 66.00 199 VAL A CA 1
ATOM 1503 C C . VAL A 1 199 ? -13.889 16.344 -18.571 1.00 66.00 199 VAL A C 1
ATOM 1505 O O . VAL A 1 199 ? -14.661 17.306 -18.533 1.00 66.00 199 VAL A O 1
ATOM 1508 N N . ARG A 1 200 ? -13.692 15.648 -19.698 1.00 65.00 200 ARG A N 1
ATOM 1509 C CA . ARG A 1 200 ? -14.376 15.957 -20.964 1.00 65.00 200 ARG A CA 1
ATOM 1510 C C . ARG A 1 200 ? -15.891 15.798 -20.835 1.00 65.00 200 ARG A C 1
ATOM 1512 O O . ARG A 1 200 ? -16.630 16.642 -21.338 1.00 65.00 200 ARG A O 1
ATOM 1519 N N . ARG A 1 201 ? -16.353 14.753 -20.144 1.00 58.09 201 ARG A N 1
ATOM 1520 C CA . ARG A 1 201 ? -17.783 14.506 -19.917 1.00 58.09 201 ARG A CA 1
ATOM 1521 C C . ARG A 1 201 ? -18.407 15.507 -18.945 1.00 58.09 201 ARG A C 1
ATOM 1523 O O . ARG A 1 201 ? -19.486 16.012 -19.238 1.00 58.09 201 ARG A O 1
ATOM 1530 N N . ASN A 1 202 ? -17.710 15.875 -17.869 1.00 59.16 202 ASN A N 1
ATOM 1531 C CA . ASN A 1 202 ? -18.180 16.913 -16.943 1.00 59.16 202 ASN A CA 1
ATOM 1532 C C . ASN A 1 202 ? -18.312 18.283 -17.654 1.00 59.16 202 ASN A C 1
ATOM 1534 O O . ASN A 1 202 ? -19.315 18.978 -17.511 1.00 59.16 202 ASN A O 1
ATOM 1538 N N . ARG A 1 203 ? -17.377 18.638 -18.550 1.00 59.44 203 ARG A N 1
ATOM 1539 C CA . ARG A 1 203 ? -17.507 19.846 -19.395 1.00 59.44 203 ARG A CA 1
ATOM 1540 C C . ARG A 1 203 ? -18.672 19.781 -20.395 1.00 59.44 203 ARG A C 1
ATOM 1542 O O . ARG A 1 203 ? -19.304 20.805 -20.643 1.00 59.44 203 ARG A O 1
ATOM 1549 N N . ALA A 1 204 ? -18.963 18.609 -20.960 1.00 57.53 204 ALA A N 1
ATOM 1550 C CA . ALA A 1 204 ? -20.090 18.425 -21.878 1.00 57.53 204 ALA A CA 1
ATOM 1551 C C . ALA A 1 204 ? -21.454 18.543 -21.170 1.00 57.53 204 ALA A C 1
ATOM 1553 O O . ALA A 1 204 ? -22.388 19.100 -21.733 1.00 57.53 204 ALA A O 1
ATOM 1554 N N . LEU A 1 205 ? -21.560 18.083 -19.921 1.00 55.91 205 LEU A N 1
ATOM 1555 C CA . LEU A 1 205 ? -22.784 18.214 -19.121 1.00 55.91 205 LEU A CA 1
ATOM 1556 C C . LEU A 1 205 ? -23.030 19.665 -18.675 1.00 55.91 205 LEU A C 1
ATOM 1558 O O . LEU A 1 205 ? -24.151 20.147 -18.768 1.00 55.91 205 LEU A O 1
ATOM 1562 N N . ARG A 1 206 ? -21.975 20.402 -18.298 1.00 51.72 206 ARG A N 1
ATOM 1563 C CA . ARG A 1 206 ? -22.056 21.825 -17.900 1.00 51.72 206 ARG A CA 1
ATOM 1564 C C . ARG A 1 206 ? -22.352 22.802 -19.040 1.00 51.72 206 ARG A C 1
ATOM 1566 O O . ARG A 1 206 ? -22.620 23.965 -18.777 1.00 51.72 206 ARG A O 1
ATOM 1573 N N . THR A 1 207 ? -22.227 22.369 -20.293 1.00 52.38 207 THR A N 1
ATOM 1574 C CA . THR A 1 207 ? -22.565 23.179 -21.480 1.00 52.38 207 THR A CA 1
ATOM 1575 C C . THR A 1 207 ? -23.969 22.883 -22.010 1.00 52.38 207 THR A C 1
ATOM 1577 O O . THR A 1 207 ? -24.439 23.591 -22.896 1.00 52.38 207 THR A O 1
ATOM 1580 N N . ALA A 1 208 ? -24.638 21.861 -21.465 1.00 49.28 208 ALA A N 1
ATOM 1581 C CA . ALA A 1 208 ? -26.017 21.494 -21.779 1.00 49.28 208 ALA A CA 1
ATOM 1582 C C . ALA A 1 208 ? -27.044 22.019 -20.748 1.00 49.28 208 ALA A C 1
ATOM 1584 O O . ALA A 1 208 ? -28.243 21.843 -20.960 1.00 49.28 208 ALA A O 1
ATOM 1585 N N . SER A 1 209 ? -26.583 22.650 -19.658 1.00 40.34 209 SER A N 1
ATOM 1586 C CA . SER A 1 209 ? -27.376 23.366 -18.641 1.00 40.34 209 SER A CA 1
ATOM 1587 C C . SER A 1 209 ? -27.221 24.873 -18.787 1.00 40.34 209 SER A C 1
ATOM 1589 O O . SER A 1 209 ? -28.235 25.589 -18.666 1.00 40.34 209 SER A O 1
#

Foldseek 3Di:
DVVVLVVLVVVLLCCLVPLQQQFDDPPPDGDRRSVVSNVVSVVVSVVVVVVVVVVVVVVVVVVVVVVVVVVVCVVCVVVVHHDDPVPVVVVVVVVVVVVVVVVLVVVLVVQLVVVVVPDPDPVVSCVVSVVVSVVVVVVVVVCVVVVCPVLLVQLVVLVVVLVVVLVVVVVVCRNDVDPPVVSVVVSVCSNVVSVVVSVVVSVVVVVVD

Radius of gyration: 24.68 Å; chains: 1; bounding box: 54×51×60 Å